Protein AF-F0Z2W5-F1 (afdb_monomer)

Secondary structure (DSSP, 8-state):
-EEEEEEPTT---HHHHHHHHHHHHHHSEEEEEEEEE--HHHHHHHHHHHHTTSGGG--TTTTTHHHHHHHHTT--TT-EEEEEEEE-S-HHHHHHHHHHHHHHTT--GGGEEE-SSHHHHHHHHHHHH-HHHHHHHHH--TTTTHHHHHHHHHHHHHHHHTT--GGGEEEE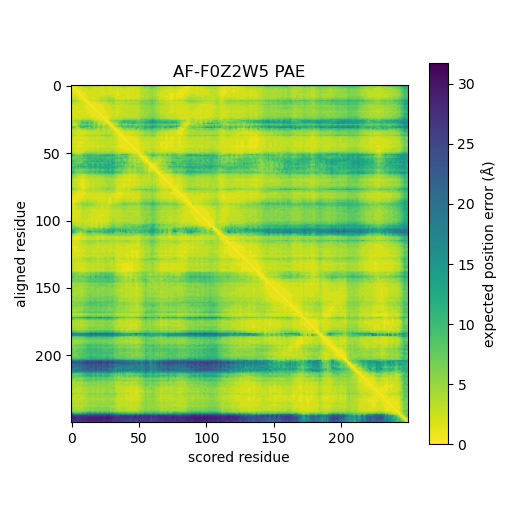THHHHHHTTS-S-PPPEEEE-SS--HHHHTTS-TTHHHHHHHHHHHHTSGGGEEEETTEEEE-HHHHHHHHHTTSS--

Mean predicted aligned error: 5.89 Å

Sequence (250 aa):
MVFAVNIWPVLDSEEKRIQIYHMLVDCGTVSQKVETKMTRLGLRNYLLQIYGEQKWTGNLRNHFKHLDKYVDMRYKEDSSLLTYICECSSREKLLSVMDQIRLSCDLNEEAFYVSDNPQQTDTMLDLLENENNIMLMNYYEPDLYRMFTKNLDKMKKLGEVCGISPRDYLIVSDAVLALFNLEPFARISWIPIGKESERLNRLNRREYEGILAEWQGEINKPENQVSYLGFRFISLDMLRKMNKGKIGHF

Structure (mmCIF, N/CA/C/O backbone):
data_AF-F0Z2W5-F1
#
_entry.id   AF-F0Z2W5-F1
#
loop_
_atom_site.group_PDB
_atom_site.id
_atom_site.type_symbol
_atom_site.label_atom_id
_atom_site.label_alt_id
_atom_site.label_comp_id
_atom_site.label_asym_id
_atom_site.label_entity_id
_atom_site.label_seq_id
_atom_site.pdbx_PDB_ins_code
_atom_site.Cartn_x
_atom_site.Cartn_y
_atom_site.Cartn_z
_atom_site.occupancy
_atom_site.B_iso_or_equiv
_atom_site.auth_seq_id
_atom_site.auth_comp_id
_atom_site.auth_asym_id
_atom_site.auth_atom_id
_atom_site.pdbx_PDB_model_num
ATOM 1 N N . MET A 1 1 ? -0.849 19.305 11.544 1.00 89.25 1 MET A N 1
ATOM 2 C CA . MET A 1 1 ? -0.097 18.160 10.981 1.00 89.25 1 MET A CA 1
ATOM 3 C C . MET A 1 1 ? -1.101 17.135 10.488 1.00 89.25 1 MET A C 1
ATOM 5 O O . MET A 1 1 ? -2.127 16.987 11.143 1.00 89.25 1 MET A O 1
ATOM 9 N N . VAL A 1 2 ? -0.825 16.476 9.360 1.00 92.88 2 VAL A N 1
ATOM 10 C CA . VAL A 1 2 ? -1.740 15.508 8.730 1.00 92.88 2 VAL A CA 1
ATOM 11 C C . VAL A 1 2 ? -1.363 14.085 9.140 1.00 92.88 2 VAL A C 1
ATOM 13 O O . VAL A 1 2 ? -0.192 13.705 9.068 1.00 92.88 2 VAL A O 1
ATOM 16 N N . PHE A 1 3 ? -2.358 13.301 9.539 1.00 94.50 3 PHE A N 1
ATOM 17 C CA . PHE A 1 3 ? -2.218 11.904 9.930 1.00 94.50 3 PHE A CA 1
ATOM 18 C C . PHE A 1 3 ? -3.232 11.036 9.195 1.00 94.50 3 PHE A C 1
ATOM 20 O O . PHE A 1 3 ? -4.364 11.460 8.971 1.00 94.50 3 PHE A O 1
ATOM 27 N N . ALA A 1 4 ? -2.837 9.805 8.883 1.00 94.69 4 ALA A N 1
ATOM 28 C CA . ALA A 1 4 ? -3.751 8.764 8.439 1.00 94.69 4 ALA A CA 1
ATOM 29 C C . ALA A 1 4 ? -4.063 7.847 9.627 1.00 94.69 4 ALA A C 1
ATOM 31 O O . ALA A 1 4 ? -3.150 7.355 10.296 1.00 94.69 4 ALA A O 1
ATOM 32 N N . VAL A 1 5 ? -5.350 7.637 9.896 1.00 94.81 5 VAL A N 1
ATOM 33 C CA . VAL A 1 5 ? -5.856 6.763 10.957 1.00 94.81 5 VAL A CA 1
ATOM 34 C C . VAL A 1 5 ? -6.615 5.611 10.314 1.00 94.81 5 VAL A C 1
ATOM 36 O O . VAL A 1 5 ? -7.715 5.793 9.802 1.00 94.81 5 VAL A O 1
ATOM 39 N N . ASN A 1 6 ? -6.025 4.424 10.348 1.00 94.81 6 ASN A N 1
ATOM 40 C CA . ASN A 1 6 ? -6.606 3.187 9.847 1.00 94.81 6 ASN A CA 1
ATOM 41 C C . ASN A 1 6 ? -7.365 2.467 10.952 1.00 94.81 6 ASN A C 1
ATOM 43 O O . ASN A 1 6 ? -6.788 2.124 11.977 1.00 94.81 6 ASN A O 1
ATOM 47 N N . ILE A 1 7 ? -8.627 2.159 10.712 1.00 94.44 7 ILE A N 1
ATOM 48 C CA . ILE A 1 7 ? -9.461 1.291 11.530 1.00 94.44 7 ILE A CA 1
ATOM 49 C C . ILE A 1 7 ? -9.559 -0.051 10.819 1.00 94.44 7 ILE A C 1
ATOM 51 O O . ILE A 1 7 ? -10.036 -0.134 9.684 1.00 94.44 7 ILE A O 1
ATOM 55 N N . TRP A 1 8 ? -9.077 -1.101 11.479 1.00 94.94 8 TRP A N 1
ATOM 56 C CA . TRP A 1 8 ? -8.937 -2.403 10.841 1.00 94.94 8 TRP A CA 1
ATOM 57 C C . TRP A 1 8 ? -10.286 -3.096 10.608 1.00 94.94 8 TRP A C 1
ATOM 59 O O . TRP A 1 8 ? -11.219 -2.893 11.389 1.00 94.94 8 TRP A O 1
ATOM 69 N N . PRO A 1 9 ? -10.382 -3.972 9.588 1.00 94.44 9 PRO A N 1
ATOM 70 C CA . PRO A 1 9 ? -11.608 -4.708 9.272 1.00 94.44 9 PRO A CA 1
ATOM 71 C C . PRO A 1 9 ? -12.241 -5.466 10.448 1.00 94.44 9 PRO A C 1
ATOM 73 O O . PRO A 1 9 ? -13.466 -5.562 10.511 1.00 94.44 9 PRO A O 1
ATOM 76 N N . VAL A 1 10 ? -11.436 -5.969 11.393 1.00 92.44 10 VAL A N 1
ATOM 77 C CA . VAL A 1 10 ? -11.917 -6.652 12.610 1.00 92.44 10 VAL A CA 1
ATOM 78 C C . VAL A 1 10 ? -12.858 -5.789 13.457 1.00 92.44 10 VAL A C 1
ATOM 80 O O . VAL A 1 10 ? -13.747 -6.323 14.117 1.00 92.44 10 VAL A O 1
ATOM 83 N N . LEU A 1 11 ? -12.707 -4.461 13.414 1.00 91.19 11 LEU A N 1
ATOM 84 C CA . LEU A 1 11 ? -13.639 -3.529 14.033 1.00 91.19 11 LEU A CA 1
ATOM 85 C C . LEU A 1 11 ? -14.730 -3.160 13.027 1.00 91.19 11 LEU A C 1
ATOM 87 O O . LEU A 1 11 ? -14.651 -2.124 12.373 1.00 91.19 11 LEU A O 1
ATOM 91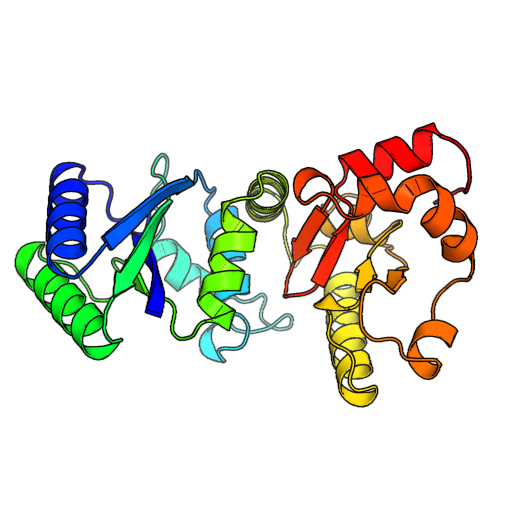 N N . ASP A 1 12 ? -15.744 -4.008 12.877 1.00 86.94 12 ASP A N 1
ATOM 92 C CA . ASP A 1 12 ? -16.837 -3.825 11.910 1.00 86.94 12 ASP A CA 1
ATOM 93 C C . ASP A 1 12 ? -18.119 -3.223 12.502 1.00 86.94 12 ASP A C 1
ATOM 95 O O . ASP A 1 12 ? -19.030 -2.870 11.760 1.00 86.94 12 ASP A O 1
ATOM 99 N N . SER A 1 13 ? -18.184 -3.062 13.826 1.00 90.88 13 SER A N 1
ATOM 100 C CA . SER A 1 13 ? -19.309 -2.402 14.495 1.00 90.88 13 SER A CA 1
ATOM 101 C C . SER A 1 13 ? -19.468 -0.959 14.006 1.00 90.88 13 SER A C 1
ATOM 103 O O . SER A 1 13 ? -18.610 -0.107 14.252 1.00 90.88 13 SER A O 1
ATOM 105 N N . GLU A 1 14 ? -20.588 -0.683 13.338 1.00 90.44 14 GLU A N 1
ATOM 106 C CA . GLU A 1 14 ? -20.926 0.649 12.832 1.00 90.44 14 GLU A CA 1
ATOM 107 C C . GLU A 1 14 ? -21.030 1.678 13.965 1.00 90.44 14 GLU A C 1
ATOM 109 O O . GLU A 1 14 ? -20.459 2.761 13.860 1.00 90.44 14 GLU A O 1
ATOM 114 N N . GLU A 1 15 ? -21.659 1.308 15.083 1.00 92.19 15 GLU A N 1
ATOM 115 C CA . GLU A 1 15 ? -21.768 2.149 16.280 1.00 92.19 15 GLU A CA 1
ATOM 116 C C . GLU A 1 15 ? -20.388 2.586 16.793 1.00 92.19 15 GLU A C 1
ATOM 118 O O . GLU A 1 15 ? -20.135 3.781 16.956 1.00 92.19 15 GLU A O 1
ATOM 123 N N . LYS A 1 16 ? -19.449 1.639 16.946 1.00 91.38 16 LYS A N 1
ATOM 124 C CA . LYS A 1 16 ? -18.076 1.956 17.365 1.00 91.38 16 LYS A CA 1
ATOM 125 C C . LYS A 1 16 ? -17.352 2.823 16.331 1.00 91.38 16 LYS A C 1
ATOM 127 O O . LYS A 1 16 ? -16.641 3.750 16.705 1.00 91.38 16 LYS A O 1
ATOM 132 N N . ARG A 1 17 ? -17.534 2.570 15.028 1.00 91.00 17 ARG A N 1
ATOM 133 C CA . ARG A 1 17 ? -16.933 3.393 13.957 1.00 91.00 17 ARG A CA 1
ATOM 134 C C . ARG A 1 17 ? -17.452 4.836 13.981 1.00 91.00 17 ARG A C 1
ATOM 136 O O . ARG A 1 17 ? -16.660 5.760 13.811 1.00 91.00 17 ARG A O 1
ATOM 143 N N . ILE A 1 18 ? -18.749 5.035 14.225 1.00 91.56 18 ILE A N 1
ATOM 144 C CA . ILE A 1 18 ? -19.366 6.362 14.380 1.00 91.56 18 ILE A CA 1
ATOM 145 C C . ILE A 1 18 ? -18.814 7.064 15.623 1.00 91.56 18 ILE A C 1
ATOM 147 O O . ILE A 1 18 ? -18.411 8.225 15.548 1.00 91.56 18 ILE A O 1
ATOM 151 N N . GLN A 1 19 ? -18.730 6.355 16.750 1.00 92.06 19 GLN A N 1
ATOM 152 C CA . GLN A 1 19 ? -18.150 6.893 17.979 1.00 92.06 19 GLN A CA 1
ATOM 153 C C . GLN A 1 19 ? -16.697 7.344 17.766 1.00 92.06 19 GLN A C 1
ATOM 155 O O . GLN A 1 19 ? -16.341 8.462 18.137 1.00 92.06 19 GLN A O 1
ATOM 160 N N . ILE A 1 20 ? -15.876 6.524 17.100 1.00 92.50 20 ILE A N 1
ATOM 161 C CA . ILE A 1 20 ? -14.489 6.867 16.757 1.00 92.50 20 ILE A CA 1
ATOM 162 C C . ILE A 1 20 ? -14.428 8.127 15.897 1.00 92.50 20 ILE A C 1
ATOM 164 O O . ILE A 1 20 ? -13.626 9.015 16.176 1.00 92.50 20 ILE A O 1
ATOM 168 N N . TYR A 1 21 ? -15.275 8.224 14.872 1.00 92.88 21 TYR A N 1
ATOM 169 C CA . TYR A 1 21 ? -15.329 9.406 14.018 1.00 92.88 21 TYR A CA 1
ATOM 170 C C . TYR A 1 21 ? -15.585 10.683 14.825 1.00 92.88 21 TYR A C 1
ATOM 172 O O . TYR A 1 21 ? -14.847 11.653 14.665 1.00 92.88 21 TYR A O 1
ATOM 180 N N . HIS A 1 22 ? -16.571 10.676 15.726 1.00 92.56 22 HIS A N 1
ATOM 181 C CA . HIS A 1 22 ? -16.861 11.841 16.564 1.00 92.56 22 HIS A CA 1
ATOM 182 C C . HIS A 1 22 ? -15.675 12.225 17.454 1.00 92.56 22 HIS A C 1
ATOM 184 O O . HIS A 1 22 ? -15.292 13.391 17.488 1.00 92.56 22 HIS A O 1
ATOM 190 N N . MET A 1 23 ? -15.016 11.246 18.076 1.00 92.44 23 MET A N 1
ATOM 191 C CA . MET A 1 23 ? -13.828 11.504 18.899 1.00 92.44 23 MET A CA 1
ATOM 192 C C . MET A 1 23 ? -12.658 12.077 18.080 1.00 92.44 23 MET A C 1
ATOM 194 O O . MET A 1 23 ? -11.921 12.937 18.563 1.00 92.44 23 MET A O 1
ATOM 198 N N . LEU A 1 24 ? -12.488 11.639 16.827 1.00 92.50 24 LEU A N 1
ATOM 199 C CA . LEU A 1 24 ? -11.482 12.197 15.918 1.00 92.50 24 LEU A CA 1
ATOM 200 C C . LEU A 1 24 ? -11.811 13.641 15.510 1.00 92.50 24 LEU A C 1
ATOM 202 O O . LEU A 1 24 ? -10.902 14.471 15.460 1.00 92.50 24 LEU A O 1
ATOM 206 N N . VAL A 1 25 ? -13.087 13.954 15.267 1.00 91.88 25 VAL A N 1
ATOM 207 C CA . VAL A 1 25 ? -13.554 15.320 14.969 1.00 91.88 25 VAL A CA 1
ATOM 208 C C . VAL A 1 25 ? -13.331 16.263 16.157 1.00 91.88 25 VAL A C 1
ATOM 210 O O . VAL A 1 25 ? -12.918 17.406 15.972 1.00 91.88 25 VAL A O 1
ATOM 213 N N . ASP A 1 26 ? -13.511 15.790 17.389 1.00 86.50 26 ASP A N 1
ATOM 214 C CA . ASP A 1 26 ? -13.232 16.596 18.585 1.00 86.50 26 ASP A CA 1
ATOM 215 C C . ASP A 1 26 ? -11.726 16.895 18.749 1.00 86.50 26 ASP A C 1
ATOM 217 O O . ASP A 1 26 ? -11.315 17.907 19.333 1.00 86.50 26 ASP A O 1
ATOM 221 N N . CYS A 1 27 ? -10.865 16.031 18.200 1.00 85.00 27 CYS A N 1
ATOM 222 C CA . CYS A 1 27 ? -9.419 16.230 18.199 1.00 85.00 27 CYS A CA 1
ATOM 223 C C . CYS A 1 27 ? -8.968 17.301 17.193 1.00 85.00 27 CYS A C 1
ATOM 225 O O . CYS A 1 27 ? -8.027 18.060 17.476 1.00 85.00 27 CYS A O 1
ATOM 227 N N . GLY A 1 28 ? -9.614 17.368 16.031 1.00 86.62 28 GLY A N 1
ATOM 228 C CA . GLY A 1 28 ? -9.242 18.246 14.929 1.00 86.62 28 GLY A CA 1
ATOM 229 C C . GLY A 1 28 ? -10.097 18.021 13.684 1.00 86.62 28 GLY A C 1
ATOM 230 O O . GLY A 1 28 ? -11.175 17.443 13.737 1.00 86.62 28 GLY A O 1
ATOM 231 N N . THR A 1 29 ? -9.621 18.480 12.532 1.00 89.25 29 THR A N 1
ATOM 232 C CA . THR A 1 29 ? -10.399 18.369 11.294 1.00 89.25 29 THR A CA 1
ATOM 233 C C . THR A 1 29 ? -10.231 16.980 10.693 1.00 89.25 29 THR A C 1
ATOM 235 O O . THR A 1 29 ? -9.109 16.557 10.425 1.00 89.25 29 THR A O 1
ATOM 238 N N . VAL A 1 30 ? -11.335 16.288 10.419 1.00 89.31 30 VAL A N 1
ATOM 239 C CA . VAL A 1 30 ? -11.332 15.074 9.592 1.00 89.31 30 VAL A CA 1
ATOM 240 C C . VAL A 1 30 ? -11.679 15.484 8.163 1.00 89.31 30 VAL A C 1
ATOM 242 O O . VAL A 1 30 ? -12.812 15.878 7.897 1.00 89.31 30 VAL A O 1
ATOM 245 N N . SER A 1 31 ? -10.703 15.442 7.256 1.00 83.62 31 SER A N 1
ATOM 246 C CA . SER A 1 31 ? -10.859 15.940 5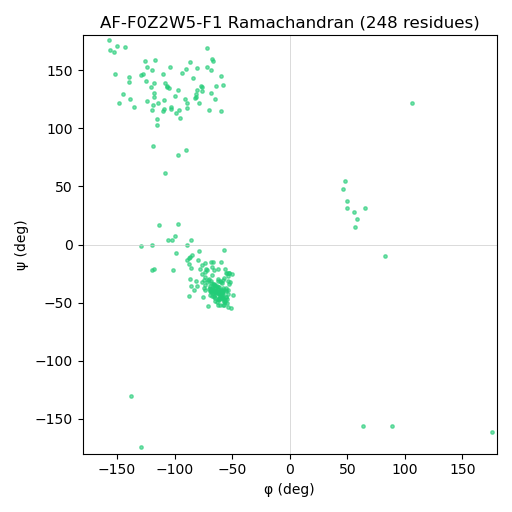.881 1.00 83.62 31 SER A CA 1
ATOM 247 C C . SER A 1 31 ? -11.440 14.900 4.926 1.00 83.62 31 SER A C 1
ATOM 249 O O . SER A 1 31 ? -12.129 15.260 3.974 1.00 83.62 31 SER A O 1
ATOM 251 N N . GLN A 1 32 ? -11.191 13.613 5.179 1.00 83.19 32 GLN A N 1
ATOM 252 C CA . GLN A 1 32 ? -11.591 12.536 4.277 1.00 83.19 32 GLN A CA 1
ATOM 253 C C . GLN A 1 32 ? -11.827 11.225 5.026 1.00 83.19 32 GLN A C 1
ATOM 255 O O . GLN A 1 32 ? -11.152 10.916 6.012 1.00 83.19 32 GLN A O 1
ATOM 260 N N . LYS A 1 33 ? -12.783 10.449 4.509 1.00 87.38 33 LYS A N 1
ATOM 261 C CA . LYS A 1 33 ? -13.070 9.065 4.888 1.00 87.38 33 LYS A CA 1
ATOM 262 C C . LYS A 1 33 ? -12.887 8.193 3.646 1.00 87.38 33 LYS A C 1
ATOM 264 O O . LYS A 1 33 ? -13.634 8.355 2.686 1.00 87.38 33 LYS A O 1
ATOM 269 N N . VAL A 1 34 ? -11.923 7.278 3.672 1.00 90.38 34 VAL A N 1
ATOM 270 C CA . VAL A 1 34 ? -11.696 6.291 2.607 1.00 90.38 34 VAL A CA 1
ATOM 271 C C . VAL A 1 34 ? -12.095 4.921 3.127 1.00 90.38 34 VAL A C 1
ATOM 273 O O . VAL A 1 34 ? -11.598 4.471 4.156 1.00 90.38 34 VAL A O 1
ATOM 276 N N . GLU A 1 35 ? -12.999 4.254 2.421 1.00 93.06 35 GLU A N 1
ATOM 277 C CA . GLU A 1 35 ? -13.395 2.887 2.731 1.00 93.06 35 GLU A CA 1
ATOM 278 C C . GLU A 1 35 ? -12.855 1.950 1.652 1.00 93.06 35 GLU A C 1
ATOM 280 O O . GLU A 1 35 ? -13.204 2.070 0.480 1.00 93.06 35 GLU A O 1
ATOM 285 N N . THR A 1 36 ? -11.975 1.032 2.047 1.00 94.38 36 THR A N 1
ATOM 286 C CA . THR A 1 36 ? -11.251 0.159 1.120 1.00 94.38 36 THR A CA 1
ATOM 287 C C . THR A 1 36 ? -11.586 -1.299 1.381 1.00 94.38 36 THR A C 1
ATOM 289 O O . THR A 1 36 ? -11.303 -1.838 2.455 1.00 94.38 36 THR A O 1
ATOM 292 N N . LYS A 1 37 ? -12.140 -1.971 0.370 1.00 93.94 37 LYS A N 1
ATOM 293 C CA . LYS A 1 37 ? -12.325 -3.424 0.400 1.00 93.94 37 LYS A CA 1
ATOM 294 C C . LYS A 1 37 ? -11.007 -4.122 0.092 1.00 93.94 37 LYS A C 1
ATOM 296 O O . LYS A 1 37 ? -10.424 -3.932 -0.977 1.00 93.94 37 LYS A O 1
ATOM 301 N N . MET A 1 38 ? -10.557 -4.952 1.025 1.00 93.19 38 MET A N 1
ATOM 302 C CA . MET A 1 38 ? -9.337 -5.738 0.881 1.00 93.19 38 MET A CA 1
ATOM 303 C C . MET A 1 38 ? -9.631 -7.216 1.085 1.00 93.19 38 MET A C 1
ATOM 305 O O . MET A 1 38 ? -10.376 -7.591 1.986 1.00 93.19 38 MET A O 1
ATOM 309 N N . THR A 1 39 ? -8.994 -8.064 0.285 1.00 96.00 39 THR A N 1
ATOM 310 C CA . THR A 1 39 ? -8.898 -9.492 0.594 1.00 96.00 39 THR A CA 1
ATOM 311 C C . THR A 1 39 ? -7.930 -9.691 1.765 1.00 96.00 39 THR A C 1
ATOM 313 O O . THR A 1 39 ? -7.170 -8.786 2.128 1.00 96.00 39 THR A O 1
ATOM 316 N N . ARG A 1 40 ? -7.881 -10.898 2.343 1.00 95.25 40 ARG A N 1
ATOM 317 C CA . ARG A 1 40 ? -6.845 -11.233 3.339 1.00 95.25 40 ARG A CA 1
ATOM 318 C C . ARG A 1 40 ? -5.431 -11.004 2.781 1.00 95.25 40 ARG A C 1
ATOM 320 O O . ARG A 1 40 ? -4.554 -10.523 3.498 1.00 95.25 40 ARG A O 1
ATOM 327 N N . LEU A 1 41 ? -5.224 -11.305 1.495 1.00 94.06 41 LEU A N 1
ATOM 328 C CA . LEU A 1 41 ? -3.975 -11.032 0.778 1.00 94.06 41 LEU A CA 1
ATOM 329 C C . LEU A 1 41 ? -3.736 -9.522 0.612 1.00 94.06 41 LEU A C 1
ATOM 331 O O . LEU A 1 41 ? -2.629 -9.056 0.871 1.00 94.06 41 LEU A O 1
ATOM 335 N N . GLY A 1 42 ? -4.788 -8.765 0.292 1.00 95.25 42 GLY A N 1
ATOM 336 C CA . GLY A 1 42 ? -4.801 -7.302 0.277 1.00 95.25 42 GLY A CA 1
ATOM 337 C C . GLY A 1 42 ? -4.272 -6.692 1.560 1.00 95.25 42 GLY A C 1
ATOM 338 O O . GLY A 1 42 ? -3.300 -5.937 1.533 1.00 95.25 42 GLY A O 1
ATOM 339 N N . LEU A 1 43 ? -4.849 -7.086 2.697 1.00 95.19 43 LEU A N 1
ATOM 340 C CA . LEU A 1 43 ? -4.412 -6.593 3.998 1.00 95.19 43 LEU A CA 1
ATOM 341 C C . LEU A 1 43 ? -2.968 -7.013 4.302 1.00 95.19 43 LEU A C 1
ATOM 343 O O . LEU A 1 43 ? -2.183 -6.194 4.774 1.00 95.19 43 LEU A O 1
ATOM 347 N N . ARG A 1 44 ? -2.576 -8.254 3.981 1.00 93.56 44 ARG A N 1
ATOM 348 C CA . ARG A 1 44 ? -1.182 -8.710 4.119 1.00 93.56 44 ARG A CA 1
ATOM 349 C C . ARG A 1 44 ? -0.220 -7.824 3.329 1.00 93.56 44 ARG A C 1
ATOM 351 O O . ARG A 1 44 ? 0.783 -7.373 3.876 1.00 93.56 44 ARG A O 1
ATOM 358 N N . ASN A 1 45 ? -0.526 -7.543 2.069 1.00 93.19 45 ASN A N 1
ATOM 359 C CA . ASN A 1 45 ? 0.315 -6.710 1.215 1.00 93.19 45 ASN A CA 1
ATOM 360 C C . ASN A 1 45 ? 0.312 -5.244 1.650 1.00 93.19 45 ASN A C 1
ATOM 362 O O . ASN A 1 45 ? 1.356 -4.599 1.602 1.00 93.19 45 ASN A O 1
ATOM 366 N N . TYR A 1 46 ? -0.813 -4.725 2.134 1.00 94.94 46 TYR A N 1
ATOM 367 C CA . TYR A 1 46 ? -0.878 -3.388 2.709 1.00 94.94 46 TYR A CA 1
ATOM 368 C C . TYR A 1 46 ? 0.049 -3.264 3.924 1.00 94.94 46 TYR A C 1
ATOM 370 O O . TYR A 1 46 ? 0.926 -2.400 3.942 1.00 94.94 46 TYR A O 1
ATOM 378 N N . LEU A 1 47 ? -0.063 -4.187 4.889 1.00 92.88 47 LEU A N 1
ATOM 379 C CA . LEU A 1 47 ? 0.801 -4.226 6.072 1.00 92.88 47 LEU A CA 1
ATOM 380 C C . LEU A 1 47 ? 2.280 -4.366 5.690 1.00 92.88 47 LEU A C 1
ATOM 382 O O . LEU A 1 47 ? 3.123 -3.685 6.269 1.00 92.88 47 LEU A O 1
ATOM 386 N N . LEU A 1 48 ? 2.604 -5.191 4.690 1.00 90.38 48 LEU A N 1
ATOM 387 C CA . LEU A 1 48 ? 3.968 -5.314 4.173 1.00 90.38 48 LEU A CA 1
ATOM 388 C C . LEU A 1 48 ? 4.514 -3.969 3.672 1.00 90.38 48 LEU A C 1
ATOM 390 O O . LEU A 1 48 ? 5.690 -3.683 3.863 1.00 90.38 48 LEU A O 1
ATOM 394 N N . GLN A 1 49 ? 3.688 -3.137 3.045 1.00 90.50 49 GLN A N 1
ATOM 395 C CA . GLN A 1 49 ? 4.139 -1.860 2.495 1.00 90.50 49 GLN A CA 1
ATOM 396 C C . GLN A 1 49 ? 4.255 -0.758 3.550 1.00 90.50 49 GLN A C 1
ATOM 398 O O . GLN A 1 49 ? 5.194 0.033 3.485 1.00 90.50 49 GLN A O 1
ATOM 403 N N . ILE A 1 50 ? 3.370 -0.727 4.552 1.00 91.25 50 ILE A N 1
ATOM 404 C CA . ILE A 1 50 ? 3.418 0.295 5.613 1.00 91.25 50 ILE A CA 1
ATOM 405 C C . ILE A 1 50 ? 4.351 -0.072 6.779 1.00 91.25 50 ILE A C 1
ATOM 407 O O . ILE A 1 50 ? 4.792 0.823 7.501 1.00 91.25 50 ILE A O 1
ATOM 411 N N . TYR A 1 51 ? 4.678 -1.362 6.951 1.00 85.38 51 TYR A N 1
ATOM 412 C CA . TYR A 1 51 ? 5.556 -1.877 8.012 1.00 85.38 51 TYR A CA 1
ATOM 413 C C . TYR A 1 51 ? 6.818 -2.589 7.510 1.00 85.38 51 TYR A C 1
ATOM 415 O O . TYR A 1 51 ? 7.596 -3.052 8.338 1.00 85.38 51 TYR A O 1
ATOM 423 N N . GLY A 1 52 ? 7.054 -2.709 6.200 1.00 72.69 52 GLY A N 1
ATOM 424 C CA . GLY A 1 52 ? 8.077 -3.605 5.628 1.00 72.69 52 GLY A CA 1
ATOM 425 C C . GLY A 1 52 ? 9.524 -3.362 6.066 1.00 72.69 52 GLY A C 1
ATOM 426 O O . GLY A 1 52 ? 10.374 -4.232 5.892 1.00 72.69 52 GLY A O 1
ATOM 427 N N . GLU A 1 53 ? 9.817 -2.209 6.665 1.00 70.44 53 GLU A N 1
ATOM 428 C CA . GLU A 1 53 ? 11.131 -1.903 7.243 1.00 70.44 53 GLU A CA 1
ATOM 429 C C . GLU A 1 53 ? 11.273 -2.382 8.703 1.00 70.44 53 GLU A C 1
ATOM 431 O O . GLU A 1 53 ? 12.375 -2.424 9.256 1.00 70.44 53 GLU A O 1
ATOM 436 N N . GLN A 1 54 ? 10.176 -2.797 9.343 1.00 76.62 54 GLN A N 1
ATOM 437 C CA . GLN A 1 54 ? 10.178 -3.299 10.712 1.00 76.62 54 GLN A CA 1
ATOM 438 C C . GLN A 1 54 ? 10.604 -4.767 10.757 1.00 76.62 54 GLN A C 1
ATOM 440 O O . GLN A 1 54 ? 10.038 -5.627 10.082 1.00 76.62 54 GLN A O 1
ATOM 445 N N . LYS A 1 55 ? 11.570 -5.078 11.633 1.00 74.12 55 LYS A N 1
ATOM 446 C CA . LYS A 1 55 ? 12.177 -6.419 11.760 1.00 74.12 55 LYS A CA 1
ATOM 447 C C . LYS A 1 55 ? 11.158 -7.544 11.969 1.00 74.12 55 LYS A C 1
ATOM 449 O O . LYS A 1 55 ? 11.411 -8.672 11.549 1.00 74.12 55 LYS A O 1
ATOM 454 N N . TRP A 1 56 ? 10.034 -7.257 12.630 1.00 77.94 56 TRP A N 1
ATOM 455 C CA . TRP A 1 56 ? 9.015 -8.259 12.942 1.00 77.94 56 TRP A CA 1
ATOM 456 C C . TRP A 1 56 ? 8.206 -8.705 11.722 1.00 77.94 56 TRP A C 1
ATOM 458 O O . TRP A 1 56 ? 7.656 -9.799 11.762 1.00 77.94 56 TRP A O 1
ATOM 468 N N . THR A 1 57 ? 8.158 -7.925 10.635 1.00 74.62 57 THR A N 1
ATOM 469 C CA . THR A 1 57 ? 7.433 -8.315 9.409 1.00 74.62 57 THR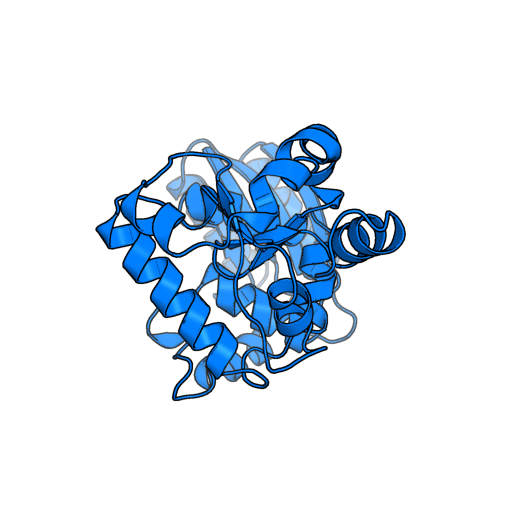 A CA 1
ATOM 470 C C . THR A 1 57 ? 8.085 -9.502 8.699 1.00 74.62 57 THR A C 1
ATOM 472 O O . THR A 1 57 ? 7.433 -10.220 7.945 1.00 74.62 57 THR A O 1
ATOM 475 N N . GLY A 1 58 ? 9.361 -9.774 8.989 1.00 73.50 58 GLY A N 1
ATOM 476 C CA . GLY A 1 58 ? 10.144 -10.808 8.329 1.00 73.50 58 GLY A CA 1
ATOM 477 C C . GLY A 1 58 ? 10.853 -10.286 7.081 1.00 73.50 58 GLY A C 1
ATOM 478 O O . GLY A 1 58 ? 11.208 -9.118 6.987 1.00 73.50 58 GLY A O 1
ATOM 479 N N . ASN A 1 59 ? 11.167 -11.183 6.152 1.00 75.00 59 ASN A N 1
ATOM 480 C CA . ASN A 1 59 ? 11.836 -10.864 4.896 1.00 75.00 59 ASN A CA 1
ATOM 481 C C . ASN A 1 59 ? 11.543 -11.943 3.843 1.00 75.00 59 ASN A C 1
ATOM 483 O O . ASN A 1 59 ? 10.979 -12.996 4.138 1.00 75.00 59 ASN A O 1
ATOM 487 N N . LEU A 1 60 ? 12.025 -11.726 2.618 1.00 72.31 60 LEU A N 1
ATOM 488 C CA . LEU A 1 60 ? 11.877 -12.674 1.508 1.00 72.31 60 LEU A CA 1
ATOM 489 C C . LEU A 1 60 ? 12.358 -14.104 1.816 1.00 72.31 60 LEU A C 1
ATOM 491 O O . LEU A 1 60 ? 11.872 -15.051 1.206 1.00 72.31 60 LEU A O 1
ATOM 495 N N . ARG A 1 61 ? 13.316 -14.296 2.738 1.00 72.44 61 ARG A N 1
ATOM 496 C CA . ARG A 1 61 ? 13.814 -15.639 3.089 1.00 72.44 61 ARG A CA 1
ATOM 497 C C . ARG A 1 61 ? 12.845 -16.412 3.976 1.00 72.44 61 ARG A C 1
ATOM 499 O O . ARG A 1 61 ? 12.917 -17.634 3.994 1.00 72.44 61 ARG A O 1
ATOM 506 N N . ASN A 1 62 ? 11.996 -15.724 4.738 1.00 75.31 62 ASN A N 1
ATOM 507 C CA . ASN A 1 62 ? 11.026 -16.353 5.631 1.00 75.31 62 ASN A CA 1
ATOM 508 C C . ASN A 1 62 ? 9.571 -16.118 5.202 1.00 75.31 62 ASN A C 1
ATOM 510 O O . ASN A 1 62 ? 8.684 -16.313 6.028 1.00 75.31 62 ASN A O 1
ATOM 514 N N . HIS A 1 63 ? 9.335 -15.704 3.952 1.00 75.44 63 HIS A N 1
ATOM 515 C CA . HIS A 1 63 ? 7.999 -15.471 3.381 1.00 75.44 63 HIS A CA 1
ATOM 516 C C . HIS A 1 63 ? 7.147 -14.493 4.178 1.00 75.44 63 HIS A C 1
ATOM 518 O O . HIS A 1 63 ? 5.926 -14.619 4.226 1.00 75.44 63 HIS A O 1
ATOM 524 N N . PHE A 1 64 ? 7.799 -13.560 4.880 1.00 80.06 64 PHE A N 1
ATOM 525 C CA . PHE A 1 64 ? 7.122 -12.643 5.793 1.00 80.06 64 PHE A CA 1
ATOM 526 C C . PHE A 1 64 ? 6.177 -13.380 6.762 1.00 80.06 64 PHE A C 1
ATOM 528 O O . PHE A 1 64 ? 5.156 -12.839 7.165 1.00 80.06 64 PHE A O 1
ATOM 535 N N . LYS A 1 65 ? 6.502 -14.629 7.145 1.00 76.00 65 LYS A N 1
ATOM 536 C CA . LYS A 1 65 ? 5.603 -15.547 7.880 1.00 76.00 65 LYS A CA 1
ATOM 537 C C . LYS A 1 65 ? 5.031 -14.976 9.176 1.00 76.00 65 LYS A C 1
ATOM 539 O O . LYS A 1 65 ? 4.019 -15.434 9.684 1.00 76.00 65 LYS A O 1
ATOM 544 N N . HIS A 1 66 ? 5.729 -14.010 9.764 1.00 80.88 66 HIS A N 1
ATOM 545 C CA . HIS A 1 66 ? 5.300 -13.368 10.997 1.00 80.88 66 HIS A CA 1
ATOM 546 C C . HIS A 1 66 ? 4.125 -12.418 10.765 1.00 80.88 66 HIS A C 1
ATOM 548 O O . HIS A 1 66 ? 3.359 -12.195 11.694 1.00 80.88 66 HIS A O 1
ATOM 554 N N . LEU A 1 67 ? 3.964 -11.914 9.540 1.00 87.31 67 LEU A N 1
ATOM 555 C CA . LEU A 1 67 ? 2.903 -11.001 9.141 1.00 87.31 67 LEU A CA 1
ATOM 556 C C . LEU A 1 67 ? 1.525 -11.662 9.184 1.00 87.31 67 LEU A C 1
ATOM 558 O O . LEU A 1 67 ? 0.567 -10.999 9.562 1.00 87.31 67 LEU A O 1
ATOM 562 N N . ASP A 1 68 ? 1.429 -12.961 8.883 1.00 88.38 68 ASP A N 1
ATOM 563 C CA . ASP A 1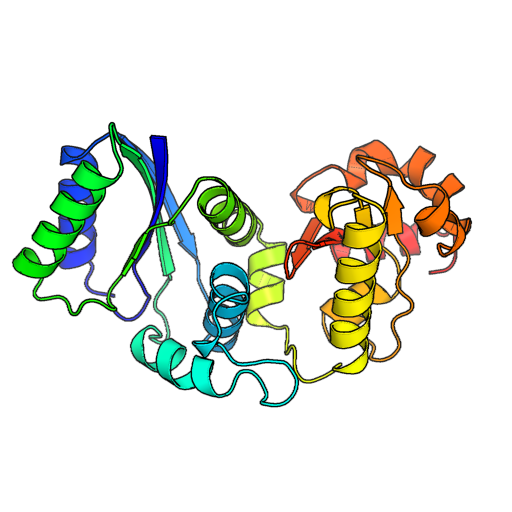 68 ? 0.146 -13.675 8.830 1.00 88.38 68 ASP A CA 1
ATOM 564 C C . ASP A 1 68 ? -0.603 -13.612 10.166 1.00 88.38 68 ASP A C 1
ATOM 566 O O . ASP A 1 68 ? -1.793 -13.314 10.183 1.00 88.38 68 ASP A O 1
ATOM 570 N N . LYS A 1 69 ? 0.109 -13.749 11.294 1.00 89.00 69 LYS A N 1
ATOM 571 C CA . LYS A 1 69 ? -0.484 -13.576 12.629 1.00 89.00 69 LYS A CA 1
ATOM 572 C C . LYS A 1 69 ? -1.101 -12.180 12.792 1.00 89.00 69 LYS A C 1
ATOM 574 O O . LYS A 1 69 ? -2.187 -12.050 13.342 1.00 89.00 69 LYS A O 1
ATOM 579 N N . TYR A 1 70 ? -0.417 -11.133 12.329 1.00 89.38 70 TYR A N 1
ATOM 580 C CA . TYR A 1 70 ? -0.909 -9.754 12.439 1.00 89.38 70 TYR A CA 1
ATOM 581 C C . TYR A 1 70 ? -2.072 -9.468 11.494 1.00 89.38 70 TYR A C 1
ATOM 583 O O . TYR A 1 70 ? -2.955 -8.687 11.852 1.00 89.38 70 TYR A O 1
ATOM 591 N N . VAL A 1 71 ? -2.088 -10.111 10.326 1.00 92.75 71 VAL A N 1
ATOM 592 C CA . VAL A 1 71 ? -3.224 -10.083 9.402 1.00 92.75 71 VAL A CA 1
ATOM 593 C C . VAL A 1 71 ? -4.439 -10.721 10.063 1.00 92.75 71 VAL A C 1
ATOM 595 O O . VAL A 1 71 ? -5.487 -10.089 10.102 1.00 92.75 71 VAL A O 1
ATOM 598 N N . ASP A 1 72 ? -4.298 -11.911 10.646 1.00 91.75 72 ASP A N 1
ATOM 599 C CA . ASP A 1 72 ? -5.415 -12.639 11.266 1.00 91.75 72 ASP A CA 1
ATOM 600 C C . ASP A 1 72 ? -6.038 -11.877 12.442 1.00 91.75 72 ASP A C 1
ATOM 602 O O . ASP A 1 72 ? -7.244 -11.941 12.649 1.00 91.75 72 ASP A O 1
ATOM 606 N N . MET A 1 73 ? -5.243 -11.093 13.175 1.00 91.31 73 MET A N 1
ATOM 607 C CA . MET A 1 73 ? -5.737 -10.243 14.267 1.00 91.31 73 MET A CA 1
ATOM 608 C C . MET A 1 73 ? -6.505 -8.998 13.781 1.00 91.31 73 MET A C 1
ATOM 610 O O . MET A 1 73 ? -7.189 -8.359 14.575 1.00 91.31 73 MET A O 1
ATOM 614 N N . ARG A 1 74 ? -6.385 -8.627 12.499 1.00 93.38 74 ARG A N 1
ATOM 615 C CA . ARG A 1 74 ? -6.930 -7.379 11.921 1.00 93.38 74 ARG A CA 1
ATOM 616 C C . ARG A 1 74 ? -7.964 -7.620 10.827 1.00 93.38 74 ARG A C 1
ATOM 618 O O . ARG A 1 74 ? -8.737 -6.717 10.512 1.00 93.38 74 ARG A O 1
ATOM 625 N N . TYR A 1 75 ? -7.959 -8.803 10.227 1.00 94.56 75 TYR A N 1
ATOM 626 C CA . TYR A 1 75 ? -8.811 -9.160 9.106 1.00 94.56 75 TYR A CA 1
ATOM 627 C C . TYR A 1 75 ? -10.194 -9.616 9.572 1.00 94.56 75 TYR A C 1
ATOM 629 O O . TYR A 1 75 ? -10.335 -10.321 10.569 1.00 94.56 75 TYR A O 1
ATOM 637 N N . LYS A 1 76 ? -11.210 -9.254 8.793 1.00 93.44 76 LYS A N 1
ATOM 638 C CA . LYS A 1 76 ? -12.555 -9.811 8.868 1.00 93.44 76 LYS A CA 1
ATOM 639 C C . LYS A 1 76 ? -13.108 -9.875 7.454 1.00 93.44 76 LYS A C 1
ATOM 641 O O . LYS A 1 76 ? -13.025 -8.892 6.721 1.00 93.44 76 LYS A O 1
ATOM 646 N N . GLU A 1 77 ? -13.619 -11.041 7.079 1.00 93.56 77 GLU A N 1
ATOM 647 C CA . GLU A 1 77 ? -14.270 -11.239 5.786 1.00 93.56 77 GLU A CA 1
ATOM 648 C C . GLU A 1 77 ? -15.475 -10.298 5.642 1.00 93.56 77 GLU A C 1
ATOM 650 O O . GLU A 1 77 ? -16.125 -9.964 6.633 1.00 93.56 77 GLU A O 1
ATOM 655 N N . ASP A 1 78 ? -15.709 -9.816 4.420 1.00 89.81 78 ASP A N 1
ATOM 656 C CA . ASP A 1 78 ? -16.765 -8.854 4.067 1.00 89.81 78 ASP A CA 1
ATOM 657 C C . ASP A 1 78 ? -16.754 -7.515 4.829 1.00 89.81 78 ASP A C 1
ATOM 659 O O . ASP A 1 78 ? -17.708 -6.740 4.751 1.00 89.81 78 ASP A O 1
ATOM 663 N N . SER A 1 79 ? -15.651 -7.188 5.506 1.00 93.25 79 SER A N 1
ATOM 664 C CA . SER A 1 79 ? -15.443 -5.899 6.167 1.00 93.25 79 SER A CA 1
ATOM 665 C C . SER A 1 79 ? -14.380 -5.068 5.448 1.00 93.25 79 SER A C 1
ATOM 667 O O . SER A 1 79 ? -13.402 -5.584 4.903 1.00 93.25 79 SER A O 1
ATOM 669 N N . SER A 1 80 ? -14.562 -3.751 5.459 1.00 94.44 80 SER A N 1
ATOM 670 C CA . SER A 1 80 ? -13.636 -2.801 4.842 1.00 94.44 80 SER A CA 1
ATOM 671 C C . SER A 1 80 ? -12.606 -2.279 5.844 1.00 94.44 80 SER A C 1
ATOM 673 O O . SER A 1 80 ? -12.923 -2.056 7.019 1.00 94.44 80 SER A O 1
ATOM 675 N N . LEU A 1 81 ? -11.399 -1.996 5.347 1.00 95.81 81 LEU A N 1
ATOM 676 C CA . LEU A 1 81 ? -10.463 -1.080 5.994 1.00 95.81 81 LEU A CA 1
ATOM 677 C C . LEU A 1 81 ? -11.048 0.329 5.904 1.00 95.81 81 LEU A C 1
ATOM 679 O O . LEU A 1 81 ? -11.441 0.773 4.824 1.00 95.81 81 LEU A O 1
ATOM 683 N N . LEU A 1 82 ? -11.084 1.030 7.028 1.00 95.06 82 LEU A N 1
ATOM 684 C CA . LEU A 1 82 ? -11.586 2.392 7.094 1.00 95.06 82 LEU A CA 1
ATOM 685 C C . LEU A 1 82 ? -10.445 3.339 7.451 1.00 95.06 82 LEU A C 1
ATOM 687 O O . LEU A 1 82 ? -9.830 3.187 8.499 1.00 95.06 82 LEU A O 1
ATOM 691 N N . THR A 1 83 ? -10.179 4.326 6.605 1.00 95.56 83 THR A N 1
ATOM 692 C CA . THR A 1 83 ? -9.094 5.287 6.803 1.00 95.56 83 THR A CA 1
ATOM 693 C C . THR A 1 83 ? -9.647 6.696 6.929 1.00 95.56 83 THR A C 1
ATOM 695 O O . THR A 1 83 ? -10.380 7.168 6.059 1.00 95.56 83 THR A O 1
ATOM 698 N N . TYR A 1 84 ? -9.273 7.378 8.008 1.00 95.12 84 TYR A N 1
ATOM 699 C CA . TYR A 1 84 ? -9.541 8.795 8.219 1.00 95.12 84 TYR A CA 1
ATOM 700 C C . TYR A 1 84 ? -8.274 9.615 8.008 1.00 95.12 84 TYR A C 1
ATOM 702 O O . TYR A 1 84 ? -7.212 9.264 8.526 1.00 95.12 84 TYR A O 1
ATOM 710 N N . ILE A 1 85 ? -8.398 10.722 7.279 1.00 94.31 85 ILE A N 1
ATOM 711 C CA . ILE A 1 85 ? -7.346 11.736 7.189 1.00 94.31 85 ILE A CA 1
ATOM 712 C C . ILE A 1 85 ? -7.666 12.827 8.201 1.00 94.31 85 ILE A C 1
ATOM 714 O O . ILE A 1 85 ? -8.695 13.497 8.100 1.00 94.31 85 ILE A O 1
ATOM 718 N N . CYS A 1 86 ? -6.790 12.978 9.189 1.00 93.19 86 CYS A N 1
ATOM 719 C CA . CYS A 1 86 ? -6.995 13.871 10.318 1.00 93.19 86 CYS A CA 1
ATOM 720 C C . CYS A 1 86 ? -5.919 14.956 10.350 1.00 93.19 86 CYS A C 1
ATOM 722 O O . CYS A 1 86 ? -4.720 14.671 10.340 1.00 93.19 86 CYS A O 1
ATOM 724 N N . GLU A 1 87 ? -6.345 16.206 10.478 1.00 93.38 87 GLU A N 1
ATOM 725 C CA . GLU A 1 87 ? -5.481 17.338 10.771 1.00 93.38 87 GLU A CA 1
ATOM 726 C C . GLU A 1 87 ? -5.545 17.666 12.258 1.00 93.38 87 GLU A C 1
ATOM 728 O O . GLU A 1 87 ? -6.569 18.093 12.789 1.00 93.38 87 GLU A O 1
ATOM 733 N N . CYS A 1 88 ? -4.427 17.464 12.949 1.00 90.56 88 CYS A N 1
ATOM 734 C CA . CYS A 1 88 ? -4.308 17.708 14.384 1.00 90.56 88 CYS A CA 1
ATOM 735 C C . CYS A 1 88 ? -3.171 18.688 14.683 1.00 90.56 88 CYS A C 1
ATOM 737 O O . CYS A 1 88 ? -2.190 18.788 13.936 1.00 90.56 88 CYS A O 1
ATOM 739 N N . SER A 1 89 ? -3.287 19.410 15.800 1.00 90.12 89 SER A N 1
ATOM 740 C CA . SER A 1 89 ? -2.285 20.391 16.235 1.00 90.12 89 SER A CA 1
ATOM 741 C C . SER A 1 89 ? -0.949 19.745 16.605 1.00 90.12 89 SER A C 1
ATOM 743 O O . SER A 1 89 ? 0.099 20.330 16.353 1.00 90.12 89 SER A O 1
ATOM 745 N N . SER A 1 90 ? -0.978 18.537 17.174 1.00 90.69 90 SER A N 1
ATOM 746 C CA . SER A 1 90 ? 0.215 17.758 17.507 1.00 90.69 90 SER A CA 1
ATOM 747 C C . SER A 1 90 ? -0.074 16.254 17.490 1.00 90.69 90 SER A C 1
ATOM 749 O O . SER A 1 90 ? -1.234 15.830 17.477 1.00 90.69 90 SER A O 1
ATOM 751 N N . ARG A 1 91 ? 0.990 15.443 17.485 1.00 90.12 91 ARG A N 1
ATOM 752 C CA . ARG A 1 91 ? 0.897 13.978 17.540 1.00 90.12 91 ARG A CA 1
ATOM 753 C C . ARG A 1 91 ? 0.408 13.504 18.904 1.00 90.12 91 ARG A C 1
ATOM 755 O O . ARG A 1 91 ? -0.408 12.597 18.977 1.00 90.12 91 ARG A O 1
ATOM 762 N N . GLU A 1 92 ? 0.872 14.139 19.972 1.00 91.38 92 GLU A N 1
ATOM 763 C CA . GLU A 1 92 ? 0.524 13.815 21.358 1.00 91.38 92 GLU A CA 1
ATOM 764 C C . GLU A 1 92 ? -0.978 13.980 21.590 1.00 91.38 92 GLU A C 1
ATOM 766 O O . GLU A 1 92 ? -1.595 13.134 22.232 1.00 91.38 92 GLU A O 1
ATOM 771 N N . LYS A 1 93 ? -1.585 15.024 21.007 1.00 91.12 93 LYS A N 1
ATOM 772 C CA . LYS A 1 93 ? -3.036 15.224 21.065 1.00 91.12 93 LYS A CA 1
ATOM 773 C C . LYS A 1 93 ? -3.785 14.075 20.387 1.00 91.12 93 LYS A C 1
ATOM 775 O O . LYS A 1 93 ? -4.711 13.530 20.978 1.00 91.12 93 LYS A O 1
ATOM 780 N N . LEU A 1 94 ? -3.356 13.680 19.185 1.00 91.50 94 LEU A N 1
ATOM 781 C CA . LEU A 1 94 ? -3.967 12.561 18.469 1.00 91.50 94 LEU A CA 1
ATOM 782 C C . LEU A 1 94 ? -3.824 11.254 19.258 1.00 91.50 94 LEU A C 1
ATOM 784 O O . LEU A 1 94 ? -4.809 10.550 19.434 1.00 91.50 94 LEU A O 1
ATOM 788 N N . LEU A 1 95 ? -2.636 10.958 19.794 1.00 90.88 95 LEU A N 1
ATOM 789 C CA . LEU A 1 95 ? -2.408 9.764 20.615 1.00 90.88 95 LEU A CA 1
ATOM 790 C C . LEU A 1 95 ? -3.280 9.755 21.878 1.00 90.88 95 LEU A C 1
ATOM 792 O O . LEU A 1 95 ? -3.868 8.727 22.191 1.00 90.88 95 LEU A O 1
ATOM 796 N N . SER A 1 96 ? -3.442 10.904 22.540 1.00 91.62 96 SER A N 1
ATOM 797 C CA . SER A 1 96 ? -4.346 11.046 23.686 1.00 91.62 96 SER A CA 1
ATOM 798 C C . SER A 1 96 ? -5.799 10.710 23.323 1.00 91.62 96 SER A C 1
ATOM 800 O O . SER A 1 96 ? -6.469 9.997 24.068 1.00 91.62 96 SER A O 1
ATOM 802 N N . VAL A 1 97 ? -6.279 11.156 22.158 1.00 91.88 97 VAL A N 1
ATOM 803 C CA . VAL A 1 97 ? -7.613 10.790 21.652 1.00 91.88 97 VAL A CA 1
ATOM 804 C C . VAL A 1 97 ? -7.697 9.308 21.291 1.00 91.88 97 VAL A C 1
ATOM 806 O O . VAL A 1 97 ? -8.697 8.665 21.602 1.00 91.88 97 VAL A O 1
ATOM 809 N N . MET A 1 98 ? -6.645 8.728 20.710 1.00 90.44 98 MET A N 1
ATOM 810 C CA . MET A 1 98 ? -6.606 7.289 20.443 1.00 90.44 98 MET A CA 1
ATOM 811 C C . MET A 1 98 ? -6.681 6.456 21.732 1.00 90.44 98 MET A C 1
ATOM 813 O O . MET A 1 98 ? -7.356 5.428 21.756 1.00 90.44 98 MET A O 1
ATOM 817 N N . ASP A 1 99 ? -6.039 6.894 22.815 1.00 90.50 99 ASP A N 1
ATOM 818 C CA . ASP A 1 99 ? -6.136 6.224 24.116 1.00 90.50 99 ASP A CA 1
ATOM 819 C C . ASP A 1 99 ? -7.550 6.315 24.695 1.00 90.50 99 ASP A C 1
ATOM 821 O O . ASP A 1 99 ? -8.082 5.325 25.199 1.00 90.50 99 ASP A O 1
ATOM 825 N N . GLN A 1 100 ? -8.211 7.466 24.547 1.00 91.25 100 GLN A N 1
ATOM 826 C CA . GLN A 1 100 ? -9.616 7.610 24.929 1.00 91.25 100 GLN A CA 1
ATOM 827 C C . GLN A 1 100 ? -10.527 6.700 24.102 1.00 91.25 100 GLN A C 1
ATOM 829 O O . GLN A 1 100 ? -11.432 6.091 24.665 1.00 91.25 100 GLN A O 1
ATOM 834 N N . ILE A 1 101 ? -10.286 6.576 22.792 1.00 90.56 101 ILE A N 1
ATOM 835 C CA . ILE A 1 101 ? -11.023 5.660 21.912 1.00 90.56 101 ILE A CA 1
ATOM 836 C C . ILE A 1 101 ? -10.879 4.214 22.401 1.00 90.56 101 ILE A C 1
ATOM 838 O O . ILE A 1 101 ? -11.868 3.486 22.464 1.00 90.56 101 ILE A O 1
ATOM 842 N N . ARG A 1 102 ? -9.663 3.784 22.766 1.00 89.19 102 ARG A N 1
ATOM 843 C CA . ARG A 1 102 ? -9.425 2.420 23.276 1.00 89.19 102 ARG A CA 1
ATOM 844 C C . ARG A 1 102 ? -10.253 2.134 24.517 1.00 89.19 102 ARG A C 1
ATOM 846 O O . ARG A 1 102 ? -10.899 1.093 24.587 1.00 89.19 102 ARG A O 1
ATOM 853 N N . LEU A 1 103 ? -10.259 3.079 25.454 1.00 89.31 103 LEU A N 1
ATOM 854 C CA . LEU A 1 103 ? -11.014 2.972 26.699 1.00 89.31 103 LEU A CA 1
ATOM 855 C C . LEU A 1 103 ? -12.529 3.002 26.459 1.00 89.31 103 LEU A C 1
ATOM 857 O O . LEU A 1 103 ? -13.255 2.207 27.046 1.00 89.31 103 LEU A O 1
ATOM 861 N N . SER A 1 104 ? -13.014 3.904 25.601 1.00 85.50 104 SER A N 1
ATOM 862 C CA . SER A 1 104 ? -14.449 4.116 25.381 1.00 85.50 104 SER A CA 1
ATOM 863 C C . SER A 1 104 ? -15.104 3.007 24.560 1.00 85.50 104 SER A C 1
ATOM 865 O O . SER A 1 104 ? -16.283 2.719 24.751 1.00 85.50 104 SER A O 1
ATOM 867 N N . CYS A 1 105 ? -14.347 2.387 23.655 1.00 81.94 105 CYS A N 1
ATOM 868 C CA . CYS A 1 105 ? -14.842 1.364 22.740 1.00 81.94 105 CYS A CA 1
ATOM 869 C C . CYS A 1 105 ? -14.460 -0.066 23.166 1.00 81.94 105 CYS A C 1
ATOM 871 O O . CYS A 1 105 ? -14.759 -1.002 22.417 1.00 81.94 105 CYS A O 1
ATOM 873 N N . ASP A 1 106 ? -13.805 -0.234 24.323 1.00 83.94 106 ASP A N 1
ATOM 874 C CA . ASP A 1 106 ? -13.255 -1.507 24.821 1.00 83.94 106 ASP A CA 1
ATOM 875 C C . ASP A 1 106 ? -12.440 -2.229 23.732 1.00 83.94 106 ASP A C 1
ATOM 877 O O . ASP A 1 106 ? -12.753 -3.337 23.290 1.00 83.94 106 ASP A O 1
ATOM 881 N N . LEU A 1 107 ? -11.463 -1.505 23.177 1.00 82.31 107 LEU A N 1
ATOM 882 C CA . LEU A 1 107 ? -10.645 -1.970 22.060 1.00 82.31 107 LEU A CA 1
ATOM 883 C C . LEU A 1 107 ? -9.243 -2.336 22.522 1.00 82.31 107 LEU A C 1
ATOM 885 O O . LEU A 1 107 ? -8.573 -1.573 23.217 1.00 82.31 107 LEU A O 1
ATOM 889 N N . ASN A 1 108 ? -8.755 -3.463 22.014 1.00 75.06 108 ASN A N 1
ATOM 890 C CA . ASN A 1 108 ? -7.353 -3.837 22.143 1.00 75.06 108 ASN A CA 1
ATOM 891 C C . ASN A 1 108 ? -6.461 -2.863 21.350 1.00 75.06 108 ASN A C 1
ATOM 893 O O . ASN A 1 108 ? -6.900 -2.255 20.369 1.00 75.06 108 ASN A O 1
ATOM 897 N N . GLU A 1 109 ? -5.177 -2.770 21.717 1.00 69.44 109 GLU A N 1
ATOM 898 C CA . GLU A 1 109 ? -4.184 -1.904 21.048 1.00 69.44 109 GLU A CA 1
ATOM 899 C C . GLU A 1 109 ? -4.109 -2.113 19.528 1.00 69.44 109 GLU A C 1
ATOM 901 O O . GLU A 1 109 ? -3.730 -1.211 18.784 1.00 69.44 109 GLU A O 1
ATOM 906 N N . GLU A 1 110 ? -4.503 -3.299 19.069 1.00 74.56 110 GLU A N 1
ATOM 907 C CA . GLU A 1 110 ? -4.448 -3.721 17.679 1.00 74.56 110 GLU A CA 1
ATOM 908 C C . GLU A 1 110 ? -5.655 -3.308 16.831 1.00 74.56 110 GLU A C 1
ATOM 910 O O . GLU A 1 110 ? -5.698 -3.712 15.677 1.00 74.56 110 GLU A O 1
ATOM 915 N N . ALA A 1 111 ? -6.624 -2.543 17.351 1.00 81.62 111 ALA A N 1
ATOM 916 C CA . ALA A 1 111 ? -7.873 -2.218 16.642 1.00 81.62 111 ALA A CA 1
ATOM 917 C C . ALA A 1 111 ? -7.745 -1.121 15.567 1.00 81.62 111 ALA A C 1
ATOM 919 O O . ALA A 1 111 ? -8.556 -1.053 14.641 1.00 81.62 111 ALA A O 1
ATOM 920 N N . PHE A 1 112 ? -6.710 -0.289 15.650 1.00 88.62 112 PHE A N 1
ATOM 921 C CA . PHE A 1 112 ? -6.432 0.761 14.673 1.00 88.62 112 PHE A CA 1
ATOM 922 C C . PHE A 1 112 ? -4.929 1.036 14.569 1.00 88.62 112 PHE A C 1
ATOM 924 O O . PHE A 1 112 ? -4.128 0.540 15.363 1.00 88.62 112 PHE A O 1
ATOM 931 N N . TYR A 1 113 ? -4.533 1.835 13.585 1.00 91.31 113 TYR A N 1
ATOM 932 C CA . TYR A 1 113 ? -3.168 2.306 13.405 1.00 91.31 113 TYR A CA 1
ATOM 933 C C . TYR A 1 113 ? -3.138 3.764 12.978 1.00 91.31 113 TYR A C 1
ATOM 935 O O . TYR A 1 113 ? -3.996 4.212 12.226 1.00 91.31 113 TYR A O 1
ATOM 943 N N . VAL A 1 114 ? -2.137 4.495 13.456 1.00 91.81 114 VAL A N 1
ATOM 944 C CA . VAL A 1 114 ? -1.923 5.903 13.131 1.00 91.81 114 VAL A CA 1
ATOM 945 C C . VAL A 1 114 ? -0.561 6.033 12.478 1.00 91.81 114 VAL A C 1
ATOM 947 O O . VAL A 1 114 ? 0.407 5.460 12.976 1.00 91.81 114 VAL A O 1
ATOM 950 N N . SER A 1 115 ? -0.480 6.794 11.390 1.00 92.69 115 SER A N 1
ATOM 951 C CA . SER A 1 115 ? 0.796 7.061 10.738 1.00 92.69 115 SER A CA 1
ATOM 952 C C . SER A 1 115 ? 1.796 7.729 11.691 1.00 92.69 115 SER A C 1
ATOM 954 O O . SER A 1 115 ? 1.475 8.633 12.467 1.00 92.69 115 SER A O 1
ATOM 956 N N . ASP A 1 116 ? 3.044 7.275 11.645 1.00 87.62 116 ASP A N 1
ATOM 957 C CA . ASP A 1 116 ? 4.112 7.679 12.553 1.00 87.62 116 ASP A CA 1
ATOM 958 C C . ASP A 1 116 ? 4.757 9.012 12.161 1.00 87.62 116 ASP A C 1
ATOM 960 O O . ASP A 1 116 ? 5.202 9.782 13.014 1.00 87.62 116 ASP A O 1
ATOM 964 N N . ASN A 1 117 ? 4.787 9.302 10.864 1.00 89.31 117 ASN A N 1
ATOM 965 C CA . ASN A 1 117 ? 5.427 10.475 10.286 1.00 89.31 117 ASN A CA 1
ATOM 966 C C . ASN A 1 117 ? 4.795 10.823 8.919 1.00 89.31 117 ASN A C 1
ATOM 968 O O . ASN A 1 117 ? 4.073 9.990 8.361 1.00 89.31 117 ASN A O 1
ATOM 972 N N . PRO A 1 118 ? 5.081 12.013 8.353 1.00 90.75 118 PRO A N 1
ATOM 973 C CA . PRO A 1 118 ? 4.514 12.437 7.070 1.00 90.75 118 PRO A CA 1
ATOM 974 C C . PRO A 1 118 ? 4.773 11.455 5.923 1.00 90.75 118 PRO A C 1
ATOM 976 O O . PRO A 1 118 ? 3.863 11.153 5.164 1.00 90.75 118 PRO A O 1
ATOM 979 N N . GLN A 1 119 ? 5.972 10.870 5.850 1.00 88.88 119 GLN A N 1
ATOM 980 C CA . GLN A 1 119 ? 6.322 9.909 4.801 1.00 88.88 119 GLN A CA 1
ATOM 981 C C . GLN A 1 119 ? 5.434 8.657 4.850 1.00 88.88 119 GLN A C 1
ATOM 983 O O . GLN A 1 119 ? 5.068 8.102 3.809 1.00 88.88 119 GLN A O 1
ATOM 988 N N . GLN A 1 120 ? 5.080 8.204 6.052 1.00 90.25 120 GLN A N 1
ATOM 989 C CA . GLN A 1 120 ? 4.162 7.089 6.216 1.00 90.25 120 GLN A CA 1
ATOM 990 C C . GLN A 1 120 ? 2.717 7.488 5.907 1.00 90.25 120 GLN A C 1
ATOM 992 O O . GLN A 1 120 ? 2.025 6.703 5.263 1.00 90.25 120 GLN A O 1
ATOM 997 N N . THR A 1 121 ? 2.282 8.693 6.298 1.00 92.69 121 THR A N 1
ATOM 998 C CA . THR A 1 121 ? 0.981 9.245 5.881 1.00 92.69 121 THR A CA 1
ATOM 999 C C . THR A 1 121 ? 0.868 9.214 4.357 1.00 92.69 121 THR A C 1
ATOM 1001 O O . THR A 1 121 ? -0.032 8.566 3.834 1.00 92.69 121 THR A O 1
ATOM 1004 N N . ASP A 1 122 ? 1.836 9.793 3.643 1.00 91.06 122 ASP A N 1
ATOM 1005 C CA . ASP A 1 122 ? 1.844 9.838 2.176 1.00 91.06 122 ASP A CA 1
ATOM 1006 C C . ASP A 1 122 ? 1.824 8.438 1.555 1.00 91.06 122 ASP A C 1
ATOM 1008 O O . ASP A 1 122 ? 1.161 8.206 0.551 1.00 91.06 122 ASP A O 1
ATOM 1012 N N . THR A 1 123 ? 2.547 7.488 2.155 1.00 91.56 123 THR A N 1
ATOM 1013 C CA . THR A 1 123 ? 2.565 6.095 1.685 1.00 91.56 123 THR A CA 1
ATOM 1014 C C . THR A 1 123 ? 1.199 5.432 1.846 1.00 91.56 123 THR A C 1
ATOM 1016 O O . THR A 1 123 ? 0.765 4.711 0.956 1.00 91.56 123 THR A O 1
ATOM 1019 N N . MET A 1 124 ? 0.499 5.667 2.958 1.00 94.31 124 MET A N 1
ATOM 1020 C CA . MET A 1 124 ? -0.845 5.120 3.154 1.00 94.31 124 MET A CA 1
ATOM 1021 C C . MET A 1 124 ? -1.841 5.702 2.159 1.00 94.31 124 MET A C 1
ATOM 1023 O O . MET A 1 124 ? -2.627 4.943 1.605 1.00 94.31 124 MET A O 1
ATOM 1027 N N . LEU A 1 125 ? -1.799 7.016 1.934 1.00 92.00 125 LEU A N 1
ATOM 1028 C CA . LEU A 1 125 ? -2.713 7.688 1.011 1.00 92.00 125 LEU A CA 1
ATOM 1029 C C . LEU A 1 125 ? -2.493 7.225 -0.426 1.00 92.00 125 LEU A C 1
ATOM 1031 O O . LEU A 1 125 ? -3.436 6.770 -1.065 1.00 92.00 125 LEU A O 1
ATOM 1035 N N . ASP A 1 126 ? -1.240 7.205 -0.883 1.00 91.12 126 ASP A N 1
ATOM 1036 C CA . ASP A 1 126 ? -0.879 6.712 -2.214 1.00 91.12 126 ASP A CA 1
ATOM 1037 C C . ASP A 1 126 ? -1.410 5.287 -2.458 1.00 91.12 126 ASP A C 1
ATOM 1039 O O . ASP A 1 126 ? -1.992 4.995 -3.501 1.00 91.12 126 ASP A O 1
ATOM 1043 N N . LEU A 1 127 ? -1.295 4.398 -1.465 1.00 94.06 127 LEU A N 1
ATOM 1044 C CA . LEU A 1 127 ? -1.774 3.017 -1.570 1.00 94.06 127 LEU A CA 1
ATOM 1045 C C . LEU A 1 127 ? -3.302 2.872 -1.575 1.00 94.06 127 LEU A C 1
ATOM 1047 O O . LEU A 1 127 ? -3.800 1.908 -2.157 1.00 94.06 127 LEU A O 1
ATOM 1051 N N . LEU A 1 128 ? -4.032 3.764 -0.902 1.00 94.19 128 LEU A N 1
ATOM 1052 C CA . LEU A 1 128 ? -5.474 3.625 -0.668 1.00 94.19 128 LEU A CA 1
ATOM 1053 C C . LEU A 1 128 ? -6.341 4.475 -1.603 1.00 94.19 128 LEU A C 1
ATOM 1055 O O . LEU A 1 128 ? -7.508 4.154 -1.788 1.00 94.19 128 LEU A O 1
ATOM 1059 N N . GLU A 1 129 ? -5.803 5.536 -2.200 1.00 90.38 129 GLU A N 1
ATOM 1060 C CA . GLU A 1 129 ? -6.559 6.411 -3.111 1.00 90.38 129 GLU A CA 1
ATOM 1061 C C . GLU A 1 129 ? -6.529 5.932 -4.568 1.00 90.38 129 GLU A C 1
ATOM 1063 O O . GLU A 1 129 ? -7.354 6.343 -5.381 1.00 90.38 129 GLU A O 1
ATOM 1068 N N . ASN A 1 130 ? -5.595 5.041 -4.908 1.00 90.94 130 ASN A N 1
ATOM 1069 C CA . ASN A 1 130 ? -5.429 4.524 -6.261 1.00 90.94 130 ASN A CA 1
ATOM 1070 C C . ASN A 1 130 ? -5.996 3.101 -6.385 1.00 90.94 130 ASN A C 1
ATOM 1072 O O . ASN A 1 130 ? -5.482 2.148 -5.793 1.00 90.94 130 ASN A O 1
ATOM 1076 N N . GLU A 1 131 ? -7.020 2.932 -7.221 1.00 92.44 131 GLU A N 1
ATOM 1077 C CA . GLU A 1 131 ? -7.662 1.634 -7.458 1.00 92.44 131 GLU A CA 1
ATOM 1078 C C . GLU A 1 131 ? -6.691 0.572 -7.999 1.00 92.44 131 GLU A C 1
ATOM 1080 O O . GLU A 1 131 ? -6.813 -0.604 -7.645 1.00 92.44 131 GLU A O 1
ATOM 1085 N N . ASN A 1 132 ? -5.674 0.960 -8.780 1.00 93.81 132 ASN A N 1
ATOM 1086 C CA . ASN A 1 132 ? -4.648 0.022 -9.242 1.00 93.81 132 ASN A CA 1
ATOM 1087 C C . ASN A 1 132 ? -3.804 -0.512 -8.082 1.00 93.81 132 ASN A C 1
ATOM 1089 O O . ASN A 1 132 ? -3.398 -1.674 -8.118 1.00 93.81 132 ASN A O 1
ATOM 1093 N N . ASN A 1 133 ? -3.554 0.306 -7.054 1.00 95.38 133 ASN A N 1
ATOM 1094 C CA . ASN A 1 133 ? -2.830 -0.117 -5.854 1.00 95.38 133 ASN A CA 1
ATOM 1095 C C . ASN A 1 133 ? -3.667 -1.105 -5.047 1.00 95.38 133 ASN A C 1
ATOM 1097 O O . ASN A 1 133 ? -3.157 -2.148 -4.637 1.00 95.38 133 ASN A O 1
ATOM 1101 N N . ILE A 1 134 ? -4.961 -0.829 -4.879 1.00 94.88 134 ILE A N 1
ATOM 1102 C CA . ILE A 1 134 ? -5.893 -1.738 -4.198 1.00 94.88 134 ILE A CA 1
ATOM 1103 C C . ILE A 1 134 ? -5.986 -3.071 -4.949 1.00 94.88 134 ILE A C 1
ATOM 1105 O O . ILE A 1 134 ? -5.869 -4.136 -4.339 1.00 94.88 134 ILE A O 1
ATOM 1109 N N . MET A 1 135 ? -6.137 -3.026 -6.275 1.00 93.88 135 MET A N 1
ATOM 1110 C CA . MET A 1 135 ? -6.134 -4.215 -7.125 1.00 93.88 135 MET A CA 1
ATOM 1111 C C . MET A 1 135 ? -4.827 -4.992 -6.959 1.00 93.88 135 MET A C 1
ATOM 1113 O O . MET A 1 135 ? -4.861 -6.179 -6.644 1.00 93.88 135 MET A O 1
ATOM 1117 N N . LEU A 1 136 ? -3.676 -4.331 -7.105 1.00 94.69 136 LEU A N 1
ATOM 1118 C CA . LEU A 1 136 ? -2.377 -4.970 -6.936 1.00 94.69 136 LEU A CA 1
ATOM 1119 C C . LEU A 1 136 ? -2.270 -5.657 -5.572 1.00 94.69 136 LEU A C 1
ATOM 1121 O O . LEU A 1 136 ? -1.934 -6.836 -5.508 1.00 94.69 136 LEU A O 1
ATOM 1125 N N . MET A 1 137 ? -2.598 -4.956 -4.485 1.00 95.12 137 MET A N 1
ATOM 1126 C CA . MET A 1 137 ? -2.541 -5.524 -3.140 1.00 95.12 137 MET A CA 1
ATOM 1127 C C . MET A 1 137 ? -3.445 -6.752 -3.005 1.00 95.12 137 MET A C 1
ATOM 1129 O O . MET A 1 137 ? -3.033 -7.730 -2.387 1.00 95.12 137 MET A O 1
ATOM 1133 N N . ASN A 1 138 ? -4.638 -6.742 -3.598 1.00 94.88 138 ASN A N 1
ATOM 1134 C CA . ASN A 1 138 ? -5.588 -7.846 -3.486 1.00 94.88 138 ASN A CA 1
ATOM 1135 C C . ASN A 1 138 ? -5.189 -9.112 -4.263 1.00 94.88 138 ASN A C 1
ATOM 1137 O O . ASN A 1 138 ? -5.678 -10.184 -3.901 1.00 94.88 138 ASN A O 1
ATOM 1141 N N . TYR A 1 139 ? -4.325 -9.006 -5.281 1.00 91.62 139 TYR A N 1
ATOM 1142 C CA . TYR A 1 139 ? -3.986 -10.121 -6.183 1.00 91.62 139 TYR A CA 1
ATOM 1143 C C . TYR A 1 139 ? -2.507 -10.524 -6.195 1.00 91.62 139 TYR A C 1
ATOM 1145 O O . TYR A 1 139 ? -2.184 -11.645 -6.583 1.00 91.62 139 TYR A O 1
ATOM 1153 N N . TYR A 1 140 ? -1.593 -9.641 -5.804 1.00 88.94 140 TYR A N 1
ATOM 1154 C CA . TYR A 1 140 ? -0.166 -9.927 -5.879 1.00 88.94 140 TYR A CA 1
ATOM 1155 C C . TYR A 1 140 ? 0.308 -10.844 -4.750 1.00 88.94 140 TYR A C 1
ATOM 1157 O O . TYR A 1 140 ? 0.013 -10.639 -3.578 1.00 88.94 140 TYR A O 1
ATOM 1165 N N . GLU A 1 141 ? 1.139 -11.819 -5.092 1.00 88.19 141 GLU A N 1
ATOM 1166 C CA . GLU A 1 141 ? 1.813 -12.699 -4.141 1.00 88.19 141 GLU A CA 1
ATOM 1167 C C . GLU A 1 141 ? 3.329 -12.464 -4.206 1.00 88.19 141 GLU A C 1
ATOM 1169 O O . GLU A 1 141 ? 3.987 -12.989 -5.111 1.00 88.19 141 GLU A O 1
ATOM 1174 N N . PRO A 1 142 ? 3.917 -11.733 -3.234 1.00 80.00 142 PRO A N 1
ATOM 1175 C CA . PRO A 1 142 ? 5.346 -11.397 -3.226 1.00 80.00 142 PRO A CA 1
ATOM 1176 C C . PRO A 1 142 ? 6.302 -12.593 -3.285 1.00 80.00 142 PRO A C 1
ATOM 1178 O O . PRO A 1 142 ? 7.480 -12.448 -3.624 1.00 80.00 142 PRO A O 1
ATOM 1181 N N . ASP A 1 143 ? 5.802 -13.768 -2.906 1.00 79.50 143 ASP A N 1
ATOM 1182 C CA . ASP A 1 143 ? 6.561 -15.003 -2.780 1.00 79.50 143 ASP A CA 1
ATOM 1183 C C . ASP A 1 143 ? 6.614 -15.823 -4.079 1.00 79.50 143 ASP A C 1
ATOM 1185 O O . ASP A 1 143 ? 7.464 -16.718 -4.177 1.00 79.50 143 ASP A O 1
ATOM 1189 N N . LEU A 1 144 ? 5.769 -15.500 -5.070 1.00 85.00 144 LEU A N 1
ATOM 1190 C CA . LEU A 1 144 ? 5.693 -16.218 -6.343 1.00 85.00 144 LEU A CA 1
ATOM 1191 C C . LEU A 1 144 ? 6.936 -15.943 -7.201 1.00 85.00 144 LEU A C 1
ATOM 1193 O O . LEU A 1 144 ? 7.655 -16.867 -7.582 1.00 85.00 144 LEU A O 1
ATOM 1197 N N . TYR A 1 145 ? 7.268 -14.668 -7.429 1.00 87.75 145 TYR A N 1
ATOM 1198 C CA . TYR A 1 145 ? 8.401 -14.251 -8.266 1.00 87.75 145 TYR A CA 1
ATOM 1199 C C . TYR A 1 145 ? 9.553 -13.669 -7.442 1.00 87.75 145 TYR A C 1
ATOM 1201 O O . TYR A 1 145 ? 9.990 -12.535 -7.618 1.00 87.75 145 TYR A O 1
ATOM 1209 N N . ARG A 1 146 ? 10.131 -14.488 -6.557 1.00 83.12 146 ARG A N 1
ATOM 1210 C CA . ARG A 1 146 ? 11.197 -14.071 -5.615 1.00 83.12 146 ARG A CA 1
ATOM 1211 C C . ARG A 1 146 ? 12.387 -13.372 -6.271 1.00 83.12 146 ARG A C 1
ATOM 1213 O O . ARG A 1 146 ? 13.018 -12.514 -5.654 1.00 83.12 146 ARG A O 1
ATOM 1220 N N . MET A 1 147 ? 12.740 -13.767 -7.496 1.00 84.62 147 MET A N 1
ATOM 1221 C CA . MET A 1 147 ? 13.849 -13.144 -8.218 1.00 84.62 147 MET A CA 1
ATOM 1222 C C . MET A 1 147 ? 13.530 -11.695 -8.595 1.00 84.62 147 MET A C 1
ATOM 1224 O O . MET A 1 147 ? 14.413 -10.845 -8.485 1.00 84.62 147 MET A O 1
ATOM 1228 N N . PHE A 1 148 ? 12.282 -11.405 -8.969 1.00 88.19 148 PHE A N 1
ATOM 1229 C CA . PHE A 1 148 ? 11.813 -10.051 -9.243 1.00 88.19 148 PHE A CA 1
ATOM 1230 C C . PHE A 1 148 ? 11.915 -9.182 -7.986 1.00 88.19 148 PHE A C 1
ATOM 1232 O O . PHE A 1 148 ? 12.625 -8.175 -8.004 1.00 88.19 148 PHE A O 1
ATOM 1239 N N . THR A 1 149 ? 11.367 -9.631 -6.852 1.00 85.12 149 THR A N 1
ATOM 1240 C CA . THR A 1 149 ? 11.447 -8.877 -5.588 1.00 85.12 149 THR A CA 1
ATOM 1241 C C . THR A 1 149 ? 12.893 -8.684 -5.117 1.00 85.12 149 THR A C 1
ATOM 1243 O O . THR A 1 149 ? 13.269 -7.611 -4.645 1.00 85.12 149 THR A O 1
ATOM 1246 N N . LYS A 1 150 ? 13.764 -9.685 -5.316 1.00 85.31 150 LYS A N 1
ATOM 1247 C CA . LYS A 1 150 ? 15.208 -9.562 -5.054 1.00 85.31 150 LYS A CA 1
ATOM 1248 C C . LYS A 1 150 ? 15.886 -8.541 -5.975 1.00 85.31 150 LYS A C 1
ATOM 1250 O O . LYS A 1 150 ? 16.830 -7.878 -5.551 1.00 85.31 150 LYS A O 1
ATOM 1255 N N . ASN A 1 151 ? 15.466 -8.436 -7.232 1.00 87.75 151 ASN A N 1
ATOM 1256 C CA . ASN A 1 151 ? 16.022 -7.465 -8.172 1.00 87.75 151 ASN A CA 1
ATOM 1257 C C . ASN A 1 151 ? 15.544 -6.039 -7.866 1.00 87.75 151 ASN A C 1
ATOM 1259 O O . ASN A 1 151 ? 16.360 -5.124 -7.960 1.00 87.75 151 ASN A O 1
ATOM 1263 N N . LEU A 1 152 ? 14.304 -5.857 -7.397 1.00 88.56 152 LEU A N 1
ATOM 1264 C CA . LEU A 1 152 ? 13.836 -4.574 -6.858 1.00 88.56 152 LEU A CA 1
ATOM 1265 C C . LEU A 1 152 ? 14.660 -4.137 -5.640 1.00 88.56 152 LEU A C 1
ATOM 1267 O O . 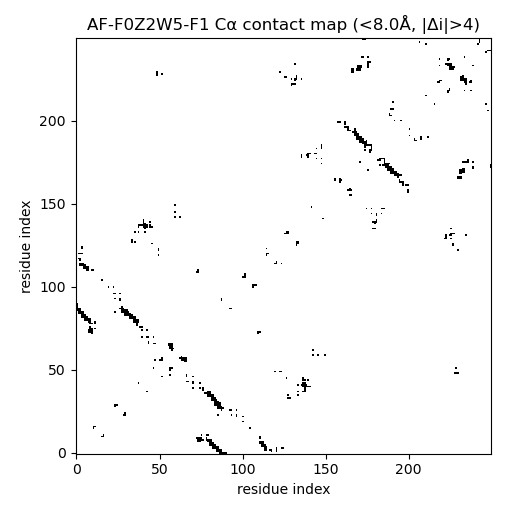LEU A 1 152 ? 15.142 -3.011 -5.601 1.00 88.56 152 LEU A O 1
ATOM 1271 N N . ASP A 1 153 ? 14.925 -5.035 -4.686 1.00 87.44 153 ASP A N 1
ATOM 1272 C CA . ASP A 1 153 ? 15.781 -4.731 -3.526 1.00 87.44 153 ASP A CA 1
ATOM 1273 C C . ASP A 1 153 ? 17.209 -4.324 -3.941 1.00 87.44 153 ASP A C 1
ATOM 1275 O O . ASP A 1 153 ? 17.769 -3.355 -3.424 1.00 87.44 153 ASP A O 1
ATOM 1279 N N . LYS A 1 154 ? 17.798 -5.008 -4.933 1.00 89.38 154 LYS A N 1
ATOM 1280 C CA . LYS A 1 154 ? 19.095 -4.601 -5.503 1.00 89.38 154 LYS A CA 1
ATOM 1281 C C . LYS A 1 154 ? 19.029 -3.220 -6.153 1.00 89.38 154 LYS A C 1
ATOM 1283 O O . LYS A 1 154 ? 19.967 -2.445 -5.987 1.00 89.38 154 LYS A O 1
ATOM 1288 N N . MET A 1 155 ? 17.958 -2.923 -6.891 1.00 89.94 155 MET A N 1
ATOM 1289 C CA . MET A 1 155 ? 17.759 -1.618 -7.521 1.00 89.94 155 MET A CA 1
ATOM 1290 C C . MET A 1 155 ? 17.622 -0.516 -6.465 1.00 89.94 155 MET A C 1
ATOM 1292 O O . MET A 1 155 ? 18.282 0.510 -6.601 1.00 89.94 155 MET A O 1
ATOM 1296 N N . LYS A 1 156 ? 16.866 -0.754 -5.381 1.00 90.12 156 LYS A N 1
ATOM 1297 C CA . LYS A 1 156 ? 16.726 0.181 -4.249 1.00 90.12 156 LYS A CA 1
ATOM 1298 C C . LYS A 1 156 ? 18.096 0.512 -3.651 1.00 90.12 156 LYS A C 1
ATOM 1300 O O . LYS A 1 156 ? 18.482 1.675 -3.615 1.00 90.12 156 LYS A O 1
ATOM 1305 N N . LYS A 1 157 ? 18.884 -0.514 -3.307 1.00 91.31 157 LYS A N 1
ATOM 1306 C CA . LYS A 1 157 ? 20.246 -0.361 -2.755 1.00 91.31 157 LYS A CA 1
ATOM 1307 C C . LYS A 1 157 ? 21.205 0.354 -3.701 1.00 91.31 157 LYS A C 1
ATOM 1309 O O . LYS A 1 157 ? 22.046 1.139 -3.272 1.00 91.31 157 LYS A O 1
ATOM 1314 N N . LEU A 1 158 ? 21.114 0.074 -4.999 1.00 91.19 158 LEU A N 1
ATOM 1315 C CA . LEU A 1 158 ? 21.942 0.755 -5.987 1.00 91.19 158 LEU A CA 1
ATOM 1316 C C . LEU A 1 158 ? 21.553 2.234 -6.130 1.00 91.19 158 LEU A C 1
ATOM 1318 O O . LEU A 1 158 ? 22.442 3.079 -6.237 1.00 91.19 158 LEU A O 1
ATOM 1322 N N . GLY A 1 159 ? 20.252 2.536 -6.104 1.00 91.69 159 GLY A N 1
ATOM 1323 C CA . GLY A 1 159 ? 19.725 3.898 -6.064 1.00 91.69 159 GLY A CA 1
ATOM 1324 C C . GLY A 1 159 ? 20.259 4.669 -4.862 1.00 91.69 159 GLY A C 1
ATOM 1325 O O . GLY A 1 159 ? 20.830 5.741 -5.046 1.00 91.69 159 GLY A O 1
ATOM 1326 N N . GLU A 1 160 ? 20.210 4.077 -3.665 1.00 91.94 160 GLU A N 1
ATOM 1327 C CA . GLU A 1 160 ? 20.752 4.665 -2.430 1.00 91.94 160 GLU A CA 1
ATOM 1328 C C . GLU A 1 160 ? 22.233 5.056 -2.575 1.00 91.94 160 GLU A C 1
ATOM 1330 O O . GLU A 1 160 ? 22.607 6.190 -2.275 1.00 91.94 160 GLU A O 1
ATOM 1335 N N . VAL A 1 161 ? 23.072 4.171 -3.131 1.00 93.31 161 VAL A N 1
ATOM 1336 C CA . VAL A 1 161 ? 24.497 4.459 -3.412 1.00 93.31 161 VAL A CA 1
ATOM 1337 C C . VAL A 1 161 ? 24.674 5.597 -4.426 1.00 93.31 161 VAL A C 1
ATOM 1339 O O . VAL A 1 161 ? 25.674 6.312 -4.395 1.00 93.31 161 VAL A O 1
ATOM 1342 N N . CYS A 1 162 ? 23.719 5.769 -5.336 1.00 91.81 162 CYS A N 1
ATOM 1343 C CA . CYS A 1 162 ? 23.712 6.843 -6.327 1.00 91.81 162 CYS A CA 1
ATOM 1344 C C . CYS A 1 162 ? 23.018 8.122 -5.825 1.00 91.81 162 CYS A C 1
ATOM 1346 O O . CYS A 1 162 ? 22.944 9.102 -6.567 1.00 91.81 162 CYS A O 1
ATOM 1348 N N . GLY A 1 163 ? 22.511 8.127 -4.588 1.00 92.31 163 GLY A N 1
ATOM 1349 C CA . GLY A 1 163 ? 21.728 9.224 -4.029 1.00 92.31 163 GLY A CA 1
ATOM 1350 C C . GLY A 1 163 ? 20.391 9.442 -4.741 1.00 92.31 163 GLY A C 1
ATOM 1351 O O . GLY A 1 163 ? 19.961 10.593 -4.831 1.00 92.31 163 GLY A O 1
ATOM 1352 N N . ILE A 1 164 ? 19.785 8.376 -5.271 1.00 92.94 164 ILE A N 1
ATOM 1353 C CA . ILE A 1 164 ? 18.497 8.387 -5.971 1.00 92.94 164 ILE A CA 1
ATOM 1354 C C . ILE A 1 164 ? 17.477 7.522 -5.229 1.00 92.94 164 ILE A C 1
ATOM 1356 O O . ILE A 1 164 ? 17.798 6.430 -4.758 1.00 92.94 164 ILE A O 1
ATOM 1360 N N . SER A 1 165 ? 16.241 8.004 -5.145 1.00 91.75 165 SER A N 1
ATOM 1361 C CA . SER A 1 165 ? 15.126 7.296 -4.524 1.00 91.75 165 SER A CA 1
ATOM 1362 C C . SER A 1 165 ? 14.373 6.430 -5.542 1.00 91.75 165 SER A C 1
ATOM 1364 O O . SER A 1 165 ? 14.264 6.809 -6.708 1.00 91.75 165 SER A O 1
ATOM 1366 N N . PRO A 1 166 ? 13.743 5.315 -5.123 1.00 90.88 166 PRO A N 1
ATOM 1367 C CA . PRO A 1 166 ? 12.753 4.605 -5.936 1.00 90.88 166 PRO A CA 1
ATOM 1368 C C . PRO A 1 166 ? 11.646 5.497 -6.525 1.00 90.88 166 PRO A C 1
ATOM 1370 O O . PRO A 1 166 ? 11.088 5.160 -7.564 1.00 90.88 166 PRO A O 1
ATOM 1373 N N . ARG A 1 167 ? 11.346 6.643 -5.894 1.00 89.69 167 ARG A N 1
ATOM 1374 C CA . ARG A 1 167 ? 10.358 7.614 -6.389 1.00 89.69 167 ARG A CA 1
ATOM 1375 C C . ARG A 1 167 ? 10.854 8.466 -7.560 1.00 89.69 167 ARG A C 1
ATOM 1377 O O . ARG A 1 167 ? 10.019 9.040 -8.253 1.00 89.69 167 ARG A O 1
ATOM 1384 N N . ASP A 1 168 ? 12.159 8.547 -7.802 1.00 91.31 168 ASP A N 1
ATOM 1385 C CA . ASP A 1 168 ? 12.734 9.314 -8.918 1.00 91.31 168 ASP A CA 1
ATOM 1386 C C . ASP A 1 168 ? 12.637 8.577 -10.265 1.00 91.31 168 ASP A C 1
ATOM 1388 O O . ASP A 1 168 ? 12.968 9.136 -11.313 1.00 91.31 168 ASP A O 1
ATOM 1392 N N . TYR A 1 169 ? 12.161 7.330 -10.244 1.00 89.69 169 TYR A N 1
ATOM 1393 C CA . TYR A 1 169 ? 12.010 6.485 -11.417 1.00 89.69 169 TYR A CA 1
ATOM 1394 C C . TYR A 1 169 ? 10.597 5.924 -11.531 1.00 89.69 169 TYR A C 1
ATOM 1396 O O . TYR A 1 169 ? 9.953 5.596 -10.534 1.00 89.69 169 TYR A O 1
ATOM 1404 N N . LEU A 1 170 ? 10.150 5.761 -12.771 1.00 91.75 170 LEU A N 1
ATOM 1405 C CA . LEU A 1 170 ? 8.941 5.032 -13.122 1.00 91.75 170 LEU A CA 1
ATOM 1406 C C . LEU A 1 170 ? 9.329 3.734 -13.825 1.00 91.75 170 LEU A C 1
ATOM 1408 O O . LEU A 1 170 ? 9.918 3.770 -14.902 1.00 91.75 170 LEU A O 1
ATOM 1412 N N . ILE A 1 171 ? 9.034 2.591 -13.216 1.00 92.00 171 ILE A N 1
ATOM 1413 C CA . ILE A 1 171 ? 9.304 1.277 -13.797 1.00 92.00 171 ILE A CA 1
ATOM 1414 C C . ILE A 1 171 ? 8.271 0.973 -14.889 1.00 92.00 171 ILE A C 1
ATOM 1416 O O . ILE A 1 171 ? 7.069 1.189 -14.730 1.00 92.00 171 ILE A O 1
ATOM 1420 N N . VAL A 1 172 ? 8.763 0.461 -16.010 1.00 87.69 172 VAL A N 1
ATOM 1421 C CA . VAL A 1 172 ? 7.992 0.117 -17.210 1.00 87.69 172 VAL A CA 1
ATOM 1422 C C . VAL A 1 172 ? 8.315 -1.318 -17.648 1.00 87.69 172 VAL A C 1
ATOM 1424 O O . VAL A 1 172 ? 9.048 -2.013 -16.944 1.00 87.69 172 VAL A O 1
ATOM 1427 N N . SER A 1 173 ? 7.784 -1.741 -18.802 1.00 83.19 173 SER A N 1
ATOM 1428 C CA . SER A 1 173 ? 8.035 -3.042 -19.455 1.00 83.19 173 SER A CA 1
ATOM 1429 C C . SER A 1 173 ? 7.566 -4.279 -18.665 1.00 83.19 173 SER A C 1
ATOM 1431 O O . SER A 1 173 ? 6.648 -4.194 -17.846 1.00 83.19 173 SER A O 1
ATOM 1433 N N . ASP A 1 174 ? 8.173 -5.444 -18.926 1.00 85.00 174 ASP A N 1
ATOM 1434 C CA . ASP A 1 174 ? 7.870 -6.759 -18.338 1.00 85.00 174 ASP A CA 1
ATOM 1435 C C . ASP A 1 174 ? 7.864 -6.771 -16.806 1.00 85.00 174 ASP A C 1
ATOM 1437 O O . ASP A 1 174 ? 7.210 -7.609 -16.187 1.00 85.00 174 ASP A O 1
ATOM 1441 N N . ALA A 1 175 ? 8.574 -5.838 -16.167 1.00 89.69 175 ALA A N 1
ATOM 1442 C CA . ALA A 1 175 ? 8.538 -5.668 -14.717 1.00 89.69 175 ALA A CA 1
ATOM 1443 C C . ALA A 1 175 ? 7.131 -5.397 -14.180 1.00 89.69 175 ALA A C 1
ATOM 1445 O O . ALA A 1 175 ? 6.816 -5.827 -13.073 1.00 89.69 175 ALA A O 1
ATOM 1446 N N . VAL A 1 176 ? 6.272 -4.753 -14.970 1.00 91.69 176 VAL A N 1
ATOM 1447 C CA . VAL A 1 176 ? 4.859 -4.574 -14.630 1.00 91.69 176 VAL A CA 1
ATOM 1448 C C . VAL A 1 176 ? 4.134 -5.923 -14.679 1.00 91.69 176 VAL A C 1
ATOM 1450 O O . VAL A 1 176 ? 3.361 -6.232 -13.783 1.00 91.69 176 VAL A O 1
ATOM 1453 N N . LEU A 1 177 ? 4.418 -6.785 -15.660 1.00 91.19 177 LEU A N 1
ATOM 1454 C CA . LEU A 1 177 ? 3.803 -8.117 -15.735 1.00 91.19 177 LEU A CA 1
ATOM 1455 C C . LEU A 1 177 ? 4.226 -9.006 -14.559 1.00 91.19 177 LEU A C 1
ATOM 1457 O O . LEU A 1 177 ? 3.383 -9.688 -13.976 1.00 91.19 177 LEU A O 1
ATOM 1461 N N . ALA A 1 178 ? 5.499 -8.959 -14.157 1.00 91.81 178 ALA A N 1
ATOM 1462 C CA . ALA A 1 178 ? 5.954 -9.654 -12.953 1.00 91.81 178 ALA A CA 1
ATOM 1463 C C . ALA A 1 178 ? 5.326 -9.094 -11.676 1.00 91.81 178 ALA A C 1
ATOM 1465 O O . ALA A 1 178 ? 4.984 -9.867 -10.784 1.00 91.81 178 ALA A O 1
ATOM 1466 N N . LEU A 1 179 ? 5.130 -7.775 -11.593 1.00 91.88 179 LEU A N 1
ATOM 1467 C CA . LEU A 1 179 ? 4.458 -7.147 -10.457 1.00 91.88 179 LEU A CA 1
ATOM 1468 C C . LEU A 1 179 ? 3.022 -7.658 -10.280 1.00 91.88 179 LEU A C 1
ATOM 1470 O O . LEU A 1 179 ? 2.555 -7.767 -9.157 1.00 91.88 179 LEU A O 1
ATOM 1474 N N . PHE A 1 180 ? 2.336 -8.018 -11.362 1.00 91.06 180 PHE A N 1
ATOM 1475 C CA . PHE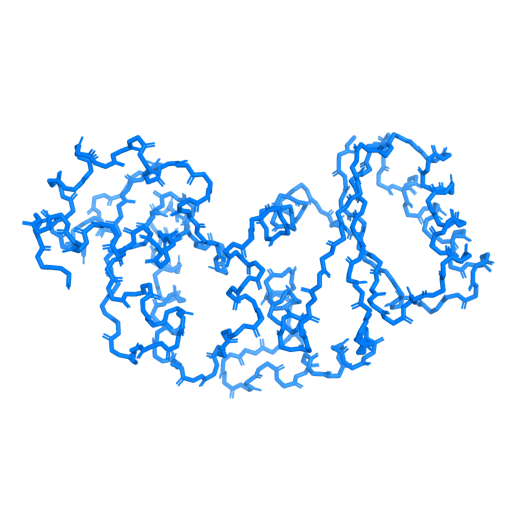 A 1 180 ? 0.988 -8.593 -11.308 1.00 91.06 180 PHE A CA 1
ATOM 1476 C C . PHE A 1 180 ? 0.972 -10.124 -11.372 1.00 91.06 180 PHE A C 1
ATOM 1478 O O . PHE A 1 180 ? -0.065 -10.721 -11.648 1.00 91.06 180 PHE A O 1
ATOM 1485 N N . ASN A 1 181 ? 2.108 -10.774 -11.109 1.00 90.38 181 ASN A N 1
ATOM 1486 C CA . ASN A 1 181 ? 2.246 -12.226 -11.150 1.00 90.38 181 ASN A CA 1
ATOM 1487 C C . ASN A 1 181 ? 1.898 -12.880 -12.507 1.00 90.38 181 ASN A C 1
ATOM 1489 O O . ASN A 1 181 ? 1.661 -14.084 -12.575 1.00 90.38 181 ASN A O 1
ATOM 1493 N N . LEU A 1 182 ? 1.939 -12.126 -13.609 1.00 90.38 182 LEU A N 1
ATOM 1494 C CA . LEU A 1 182 ? 1.611 -12.622 -14.950 1.00 90.38 182 LEU A CA 1
ATOM 1495 C C . LEU A 1 182 ? 2.807 -13.282 -15.647 1.00 90.38 182 LEU A C 1
ATOM 1497 O O . LEU A 1 182 ? 2.622 -14.277 -16.335 1.00 90.38 182 LEU A O 1
ATOM 1501 N N . GLU A 1 183 ? 4.024 -12.765 -15.440 1.00 88.44 183 GLU A N 1
ATOM 1502 C CA . GLU A 1 183 ? 5.248 -13.293 -16.064 1.00 88.44 183 GLU A CA 1
ATOM 1503 C C . GLU A 1 183 ? 6.427 -13.336 -15.072 1.00 88.44 183 GLU A C 1
ATOM 1505 O O . GLU A 1 183 ? 6.775 -12.306 -14.493 1.00 88.44 183 GLU A O 1
ATOM 1510 N N . PRO A 1 184 ? 7.094 -14.490 -14.864 1.00 79.94 184 PRO A N 1
ATOM 1511 C CA . PRO A 1 184 ? 8.166 -14.625 -13.871 1.00 79.94 184 PRO A CA 1
ATOM 1512 C C . PRO A 1 184 ? 9.476 -13.938 -14.278 1.00 79.94 184 PRO A C 1
ATOM 1514 O O . PRO A 1 184 ? 10.277 -13.549 -13.420 1.00 79.94 184 PRO A O 1
ATOM 1517 N N . PHE A 1 185 ? 9.733 -13.825 -15.584 1.00 74.12 185 PHE A N 1
ATOM 1518 C CA . PHE A 1 185 ? 10.978 -13.291 -16.130 1.00 74.12 185 PHE A CA 1
ATOM 1519 C C . PHE A 1 185 ? 10.838 -11.816 -16.490 1.00 74.12 185 PHE A C 1
ATOM 1521 O O . PHE A 1 185 ? 10.771 -11.447 -17.655 1.00 74.12 185 PHE A O 1
ATOM 1528 N N . ALA A 1 186 ? 10.877 -10.961 -15.475 1.00 72.19 186 ALA A N 1
ATOM 1529 C CA . ALA A 1 186 ? 10.917 -9.524 -15.692 1.00 72.19 186 ALA A CA 1
ATOM 1530 C C . ALA A 1 186 ? 12.343 -8.994 -15.814 1.00 72.19 186 ALA A C 1
ATOM 1532 O O . ALA A 1 186 ? 13.147 -9.066 -14.874 1.00 72.19 186 ALA A O 1
ATOM 1533 N N . ARG A 1 187 ? 12.632 -8.357 -16.948 1.00 79.62 187 ARG A N 1
ATOM 1534 C CA . ARG A 1 187 ? 13.686 -7.343 -17.004 1.00 79.62 187 ARG A CA 1
ATOM 1535 C C . ARG A 1 187 ? 13.108 -6.036 -16.473 1.00 79.62 187 ARG A C 1
ATOM 1537 O O . ARG A 1 187 ? 12.020 -5.638 -16.863 1.00 79.62 187 ARG A O 1
ATOM 1544 N N . ILE A 1 188 ? 13.843 -5.372 -15.586 1.00 86.56 188 ILE A N 1
ATOM 1545 C CA . ILE A 1 188 ? 13.429 -4.082 -15.032 1.00 86.56 188 ILE A CA 1
ATOM 1546 C C . ILE A 1 188 ? 13.966 -2.987 -15.948 1.00 86.56 188 ILE A C 1
ATOM 1548 O O . ILE A 1 188 ? 15.177 -2.864 -16.124 1.00 86.56 188 ILE A O 1
ATOM 1552 N N . SER A 1 189 ? 13.064 -2.224 -16.554 1.00 87.12 189 SER A N 1
ATOM 1553 C CA . SER A 1 189 ? 13.371 -0.996 -17.290 1.00 87.12 189 SER A CA 1
ATOM 1554 C C . SER A 1 189 ? 12.636 0.158 -16.632 1.00 87.12 189 SER A C 1
ATOM 1556 O O . SER A 1 189 ? 11.591 -0.044 -16.017 1.00 87.12 189 SER A O 1
ATOM 1558 N N . TRP A 1 190 ? 13.191 1.359 -16.707 1.00 88.75 190 TRP A N 1
ATOM 1559 C CA . TRP A 1 190 ? 12.610 2.504 -16.013 1.00 88.75 190 TRP A CA 1
ATOM 1560 C C . TRP A 1 190 ? 12.725 3.795 -16.809 1.00 88.75 190 TRP A C 1
ATOM 1562 O O . TRP A 1 190 ? 13.403 3.867 -17.827 1.00 88.75 190 TRP A O 1
ATOM 1572 N N . ILE A 1 191 ? 12.047 4.825 -16.334 1.00 87.50 191 ILE A N 1
ATOM 1573 C CA . ILE A 1 191 ? 12.074 6.177 -16.866 1.00 87.50 191 ILE A CA 1
ATOM 1574 C C . ILE A 1 191 ? 12.484 7.105 -15.719 1.00 87.50 191 ILE A C 1
ATOM 1576 O O . ILE A 1 191 ? 11.819 7.080 -14.681 1.00 87.50 191 ILE A O 1
ATOM 1580 N N . PRO A 1 192 ? 13.558 7.903 -15.849 1.00 87.69 192 PRO A N 1
ATOM 1581 C CA . PRO A 1 192 ? 13.847 8.965 -14.892 1.00 87.69 192 PRO A CA 1
ATOM 1582 C C . PRO A 1 192 ? 12.750 10.033 -14.947 1.00 87.69 192 PRO A C 1
ATOM 1584 O O . PRO A 1 192 ? 12.443 10.553 -16.016 1.00 87.69 192 PRO A O 1
ATOM 1587 N N . ILE A 1 193 ? 12.144 10.333 -13.800 1.00 86.62 193 ILE A N 1
ATOM 1588 C CA . ILE A 1 193 ? 11.085 11.350 -13.658 1.00 86.62 193 ILE A CA 1
ATOM 1589 C C . ILE A 1 193 ? 11.363 12.347 -12.525 1.00 86.62 193 ILE A C 1
ATOM 1591 O O . ILE A 1 193 ? 10.574 13.260 -12.293 1.00 86.62 193 ILE A O 1
ATOM 1595 N N . GLY A 1 194 ? 12.468 12.164 -11.806 1.00 88.25 194 GLY A N 1
ATOM 1596 C CA . GLY A 1 194 ? 12.926 13.040 -10.736 1.00 88.25 194 GLY A CA 1
ATOM 1597 C C . GLY A 1 194 ? 14.430 13.250 -10.823 1.00 88.25 194 GLY A C 1
ATOM 1598 O O . GLY A 1 194 ? 14.967 13.574 -11.882 1.00 88.25 194 GLY A O 1
ATOM 1599 N N . LYS A 1 195 ? 15.127 13.064 -9.702 1.00 90.38 195 LYS A N 1
ATOM 1600 C CA . LYS A 1 195 ? 16.585 13.164 -9.678 1.00 90.38 195 LYS A CA 1
ATOM 1601 C C . LYS A 1 195 ? 17.218 12.076 -10.548 1.00 90.38 195 LYS A C 1
ATOM 1603 O O . LYS A 1 195 ? 16.864 10.904 -10.464 1.00 90.38 195 LYS A O 1
ATOM 1608 N N . GLU A 1 196 ? 18.216 12.458 -11.335 1.00 89.31 196 GLU A N 1
ATOM 1609 C CA . GLU A 1 196 ? 18.907 11.537 -12.234 1.00 89.31 196 GLU A CA 1
ATOM 1610 C C . GLU A 1 196 ? 20.283 11.105 -11.720 1.00 89.31 196 GLU A C 1
ATOM 1612 O O . GLU A 1 196 ? 20.979 11.835 -11.012 1.00 89.31 196 GLU A O 1
ATOM 1617 N N . SER A 1 197 ? 20.706 9.911 -12.141 1.00 89.62 197 SER A N 1
ATOM 1618 C CA . SER A 1 197 ? 22.069 9.419 -11.965 1.00 89.62 197 SER A CA 1
ATOM 1619 C C . SER A 1 197 ? 22.550 8.784 -13.255 1.00 89.62 197 SER A C 1
ATOM 1621 O O . SER A 1 197 ? 22.026 7.756 -13.678 1.00 89.62 197 SER A O 1
ATOM 1623 N N . GLU A 1 198 ? 23.607 9.340 -13.842 1.00 86.50 198 GLU A N 1
ATOM 1624 C CA . GLU A 1 198 ? 24.212 8.785 -15.053 1.00 86.50 198 GLU A CA 1
ATOM 1625 C C . GLU A 1 198 ? 24.672 7.334 -14.842 1.00 86.50 198 GLU A C 1
ATOM 1627 O O . GLU A 1 198 ? 24.485 6.475 -15.702 1.00 86.50 198 GLU A O 1
ATOM 1632 N N . ARG A 1 199 ? 25.222 7.033 -13.657 1.00 88.19 199 ARG A N 1
ATOM 1633 C CA . ARG A 1 199 ? 25.658 5.681 -13.291 1.00 88.19 199 ARG A CA 1
ATOM 1634 C C . ARG A 1 199 ? 24.505 4.683 -13.344 1.00 88.19 199 ARG A C 1
ATOM 1636 O O . ARG A 1 199 ? 24.702 3.578 -13.843 1.00 88.19 199 ARG A O 1
ATOM 1643 N N . LEU A 1 200 ? 23.338 5.059 -12.823 1.00 85.50 200 LEU A N 1
ATOM 1644 C CA . LEU A 1 200 ? 22.161 4.198 -12.832 1.00 85.50 200 LEU A CA 1
ATOM 1645 C C . LEU A 1 200 ? 21.540 4.148 -14.233 1.00 85.50 200 LEU A C 1
ATOM 1647 O O . LEU A 1 200 ? 21.301 3.062 -14.745 1.00 85.50 200 LEU A O 1
ATOM 1651 N N . ASN A 1 201 ? 21.394 5.291 -14.903 1.00 84.25 201 ASN A N 1
ATOM 1652 C CA . ASN A 1 201 ? 20.824 5.391 -16.249 1.00 84.25 201 ASN A CA 1
ATOM 1653 C C . ASN A 1 201 ? 21.601 4.556 -17.284 1.00 84.25 201 ASN A C 1
ATOM 1655 O O . ASN A 1 201 ? 20.992 3.963 -18.167 1.00 84.25 201 ASN A O 1
ATOM 1659 N N . ARG A 1 202 ? 22.928 4.411 -17.143 1.00 85.12 202 ARG A N 1
ATOM 1660 C CA . ARG A 1 202 ? 23.746 3.524 -17.998 1.00 85.12 202 ARG A CA 1
ATOM 1661 C C . ARG A 1 202 ? 23.376 2.038 -17.906 1.00 85.12 202 ARG A C 1
ATOM 1663 O O . ARG A 1 202 ? 23.728 1.282 -18.806 1.00 85.12 202 ARG A O 1
ATOM 1670 N N . LEU A 1 203 ? 22.719 1.608 -16.828 1.00 85.00 203 LEU A N 1
ATOM 1671 C CA . LEU A 1 203 ? 22.247 0.228 -16.652 1.00 85.00 203 LEU A CA 1
ATOM 1672 C C . LEU A 1 203 ? 20.855 0.003 -17.247 1.00 85.00 203 LEU A C 1
ATOM 1674 O O . LEU A 1 203 ? 20.406 -1.139 -17.341 1.00 85.00 203 LEU A O 1
ATOM 1678 N N . ASN A 1 204 ? 20.175 1.082 -17.620 1.00 83.69 204 ASN A N 1
ATOM 1679 C CA . ASN A 1 204 ? 18.852 1.050 -18.205 1.00 83.69 204 ASN A CA 1
ATOM 1680 C C . ASN A 1 204 ? 18.940 0.867 -19.728 1.00 83.69 204 ASN A C 1
ATOM 1682 O O . ASN A 1 204 ? 19.950 1.198 -20.354 1.00 83.69 204 ASN A O 1
ATOM 1686 N N . ARG A 1 205 ? 17.882 0.354 -20.360 1.00 67.56 205 ARG A N 1
ATOM 1687 C CA . ARG A 1 205 ? 17.848 0.248 -21.826 1.00 67.56 205 ARG A CA 1
ATOM 1688 C C . ARG A 1 205 ? 17.451 1.576 -22.439 1.00 67.56 205 ARG A C 1
ATOM 1690 O O . ARG A 1 205 ? 16.355 2.015 -22.162 1.00 67.56 205 ARG A O 1
ATOM 1697 N N . ARG A 1 206 ? 18.216 2.129 -23.382 1.00 64.88 206 ARG A N 1
ATOM 1698 C CA . ARG A 1 206 ? 17.861 3.371 -24.117 1.00 64.88 206 ARG A CA 1
ATOM 1699 C C . ARG A 1 206 ? 16.513 3.345 -24.863 1.00 64.88 206 ARG A C 1
ATOM 1701 O O . ARG A 1 206 ? 16.096 4.359 -25.405 1.00 64.88 206 ARG A O 1
ATOM 1708 N N . GLU A 1 207 ? 15.823 2.207 -24.879 1.00 61.19 207 GLU A N 1
ATOM 1709 C CA . GLU A 1 207 ? 14.493 2.022 -25.466 1.00 61.19 207 GLU A CA 1
ATOM 1710 C C . GLU A 1 207 ? 13.448 3.013 -24.903 1.00 61.19 207 GLU A C 1
ATOM 1712 O O . GLU A 1 207 ? 12.512 3.348 -25.618 1.00 61.19 207 GLU A O 1
ATOM 1717 N N . TYR A 1 208 ? 13.624 3.568 -23.693 1.00 63.72 208 TYR A N 1
ATOM 1718 C CA . TYR A 1 208 ? 12.672 4.521 -23.095 1.00 63.72 208 TYR A CA 1
ATOM 1719 C C . TYR A 1 208 ? 12.765 5.975 -23.599 1.00 63.72 208 TYR A C 1
ATOM 1721 O O . TYR A 1 208 ? 11.851 6.757 -23.330 1.00 63.72 208 TYR A O 1
ATOM 1729 N N . GLU A 1 209 ? 13.828 6.370 -24.309 1.00 63.03 209 GLU A N 1
ATOM 1730 C CA . GLU A 1 209 ? 14.029 7.774 -24.719 1.00 63.03 209 GLU A CA 1
ATOM 1731 C C . GLU A 1 209 ? 12.940 8.256 -25.698 1.00 63.03 209 GLU A C 1
ATOM 1733 O O . GLU A 1 209 ? 12.482 9.392 -25.600 1.00 63.03 209 GLU A O 1
ATOM 1738 N N . GLY A 1 210 ? 12.452 7.378 -26.586 1.00 63.72 210 GLY A N 1
ATOM 1739 C CA . GLY A 1 210 ? 11.333 7.689 -27.490 1.00 63.72 210 GLY A CA 1
ATOM 1740 C C . GLY A 1 210 ? 9.961 7.675 -26.805 1.00 63.72 210 GLY A C 1
ATOM 1741 O O . GLY A 1 210 ? 9.083 8.463 -27.143 1.00 63.72 210 GLY A O 1
ATOM 1742 N N . ILE A 1 211 ? 9.797 6.819 -25.795 1.00 64.50 211 ILE A N 1
ATOM 1743 C CA . ILE A 1 211 ? 8.549 6.640 -25.038 1.00 64.50 211 ILE A CA 1
ATOM 1744 C C . ILE A 1 211 ? 8.242 7.844 -24.146 1.00 64.50 211 ILE A C 1
ATOM 1746 O O . ILE A 1 211 ? 7.084 8.249 -24.027 1.00 64.50 211 ILE A O 1
ATOM 1750 N N . LEU A 1 212 ? 9.279 8.422 -23.536 1.00 65.44 212 LEU A N 1
ATOM 1751 C CA . LEU A 1 212 ? 9.173 9.613 -22.697 1.00 65.44 212 LEU A CA 1
ATOM 1752 C C . LEU A 1 212 ? 8.503 10.773 -23.434 1.00 65.44 212 LEU A C 1
ATOM 1754 O O . LEU A 1 212 ? 7.628 11.409 -22.862 1.00 65.44 212 LEU A O 1
ATOM 1758 N N . ALA A 1 213 ? 8.885 11.035 -24.686 1.00 68.00 213 ALA A N 1
ATOM 1759 C CA . ALA A 1 213 ? 8.398 12.191 -25.434 1.00 68.00 213 ALA A CA 1
ATOM 1760 C C . ALA A 1 213 ? 6.910 12.083 -25.811 1.00 68.00 213 ALA A C 1
ATOM 1762 O O . ALA A 1 213 ? 6.193 13.078 -25.777 1.00 68.00 213 ALA A O 1
ATOM 1763 N N . GLU A 1 214 ? 6.439 10.884 -26.156 1.00 76.50 214 GLU A N 1
ATOM 1764 C CA . GLU A 1 214 ? 5.059 10.673 -26.608 1.00 76.50 214 GLU A CA 1
ATOM 1765 C C . GLU A 1 214 ? 4.076 10.524 -25.439 1.00 76.50 214 GLU A C 1
ATOM 1767 O O . GLU A 1 214 ? 2.965 11.051 -25.481 1.00 76.50 214 GLU A O 1
ATOM 1772 N N . TRP A 1 215 ? 4.485 9.838 -24.367 1.00 82.12 215 TRP A N 1
ATOM 1773 C CA . TRP A 1 215 ? 3.575 9.435 -23.293 1.00 82.12 215 TRP A CA 1
ATOM 1774 C C . TRP A 1 215 ? 3.714 10.252 -22.008 1.00 82.12 215 TRP A C 1
ATOM 1776 O O . TRP A 1 215 ? 3.006 9.960 -21.045 1.00 82.12 215 TRP A O 1
ATOM 1786 N N . GLN A 1 216 ? 4.567 11.287 -21.972 1.00 81.88 216 GLN A N 1
ATOM 1787 C CA . GLN A 1 216 ? 4.853 12.075 -20.762 1.00 81.88 216 GLN A CA 1
ATOM 1788 C C . GLN A 1 216 ? 3.590 12.550 -20.032 1.00 81.88 216 GLN A C 1
ATOM 1790 O O . GLN A 1 216 ? 3.509 12.481 -18.806 1.00 81.88 216 GLN A O 1
ATOM 1795 N N . GLY A 1 217 ? 2.599 13.031 -20.787 1.00 85.19 217 GLY A N 1
ATOM 1796 C CA . GLY A 1 217 ? 1.345 13.531 -20.227 1.00 85.19 217 GLY A CA 1
ATOM 1797 C C . GLY A 1 217 ? 0.482 12.438 -19.596 1.00 85.19 217 GLY A C 1
ATOM 1798 O O . GLY A 1 217 ? -0.217 12.707 -18.627 1.00 85.19 217 GLY A O 1
ATOM 1799 N N . GLU A 1 218 ? 0.545 11.206 -20.105 1.00 89.50 218 GLU A N 1
ATOM 1800 C CA . GLU A 1 218 ? -0.243 10.078 -19.602 1.00 89.50 218 GLU A CA 1
ATOM 1801 C C . GLU A 1 218 ? 0.457 9.354 -18.453 1.00 89.50 218 GLU A C 1
ATOM 1803 O O . GLU A 1 218 ? -0.182 9.064 -17.444 1.00 89.50 218 GLU A O 1
ATOM 1808 N N . ILE A 1 219 ? 1.764 9.091 -18.564 1.00 87.88 219 ILE A N 1
ATOM 1809 C CA . ILE A 1 219 ? 2.504 8.322 -17.549 1.00 87.88 219 ILE A CA 1
ATOM 1810 C C . ILE A 1 219 ? 2.587 9.042 -16.206 1.00 87.88 219 ILE A C 1
ATOM 1812 O O . ILE A 1 219 ? 2.799 8.387 -15.195 1.00 87.88 219 ILE A O 1
ATOM 1816 N N . ASN A 1 220 ? 2.427 10.368 -16.183 1.00 86.62 220 ASN A N 1
ATOM 1817 C CA . ASN A 1 220 ? 2.449 11.173 -14.962 1.00 86.62 220 ASN A CA 1
ATOM 1818 C C . ASN A 1 220 ? 1.096 11.232 -14.240 1.00 86.62 220 ASN A C 1
ATOM 1820 O O . ASN A 1 220 ? 1.037 11.742 -13.122 1.00 86.62 220 ASN A O 1
ATOM 1824 N N . LYS A 1 221 ? 0.021 10.723 -14.852 1.00 91.19 221 LYS A N 1
ATOM 1825 C CA . LYS A 1 221 ? -1.296 10.696 -14.217 1.00 91.19 221 LYS A CA 1
ATOM 1826 C C . LYS A 1 221 ? -1.360 9.582 -13.163 1.00 91.19 221 LYS A C 1
ATOM 1828 O O . LYS A 1 221 ? -0.979 8.453 -13.488 1.00 91.19 221 LYS A O 1
ATOM 1833 N N . PRO A 1 222 ? -1.842 9.852 -11.935 1.00 89.75 222 PRO A N 1
ATOM 1834 C CA . PRO A 1 222 ? -1.905 8.853 -10.866 1.00 89.75 222 PRO A CA 1
ATOM 1835 C C . PRO A 1 222 ? -2.641 7.564 -11.259 1.00 89.75 222 PRO A C 1
ATOM 1837 O O . PRO A 1 222 ? -2.175 6.470 -10.952 1.00 89.75 222 PRO A O 1
ATOM 1840 N N . GLU A 1 223 ? -3.732 7.663 -12.022 1.00 91.69 223 GLU A N 1
ATOM 1841 C CA . GLU A 1 223 ? -4.526 6.521 -12.493 1.00 91.69 223 GLU A CA 1
ATOM 1842 C C . GLU A 1 223 ? -3.790 5.612 -13.496 1.00 91.69 223 GLU A C 1
ATOM 1844 O O . GLU A 1 223 ? -4.203 4.479 -13.746 1.00 91.69 223 GLU A O 1
ATOM 1849 N N . ASN A 1 224 ? -2.683 6.087 -14.072 1.00 93.94 224 ASN A N 1
ATOM 1850 C CA . ASN A 1 224 ? -1.811 5.307 -14.948 1.00 93.94 224 ASN A CA 1
ATOM 1851 C C . ASN A 1 224 ? -0.566 4.786 -14.211 1.00 93.94 224 ASN A C 1
ATOM 1853 O O . ASN A 1 224 ? 0.320 4.214 -14.850 1.00 93.94 224 ASN A O 1
ATOM 1857 N N . GLN A 1 225 ? -0.489 4.963 -12.890 1.00 94.06 225 GLN A N 1
ATOM 1858 C CA . GLN A 1 225 ? 0.603 4.487 -12.047 1.00 94.06 225 GLN A CA 1
ATOM 1859 C C . GLN A 1 225 ? 0.110 3.464 -11.020 1.00 94.06 225 GLN A C 1
ATOM 1861 O O . GLN A 1 225 ? -1.072 3.394 -10.682 1.00 94.06 225 GLN A O 1
ATOM 1866 N N . VAL A 1 226 ? 1.049 2.664 -10.526 1.00 95.31 226 VAL A N 1
ATOM 1867 C CA . VAL A 1 226 ? 0.873 1.766 -9.388 1.00 95.31 226 VAL A CA 1
ATOM 1868 C C . VAL A 1 226 ? 2.140 1.806 -8.531 1.00 95.31 226 VAL A C 1
ATOM 1870 O O . VAL A 1 226 ? 3.258 1.858 -9.048 1.00 95.31 226 VAL A O 1
ATOM 1873 N N . SER A 1 227 ? 1.974 1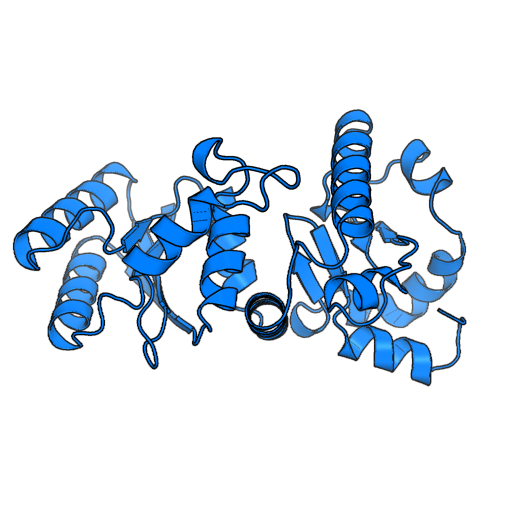.803 -7.218 1.00 93.31 227 SER A N 1
ATOM 1874 C CA . SER A 1 227 ? 3.040 1.879 -6.231 1.00 93.31 227 SER A CA 1
ATOM 1875 C C . SER A 1 227 ? 3.251 0.529 -5.566 1.00 93.31 227 SER A C 1
ATOM 1877 O O . SER A 1 227 ? 2.305 -0.152 -5.169 1.00 93.31 227 SER A O 1
ATOM 1879 N N . TYR A 1 228 ? 4.518 0.146 -5.424 1.00 91.25 228 TYR A N 1
ATOM 1880 C CA . TYR A 1 228 ? 4.896 -1.083 -4.742 1.00 91.25 228 TYR A CA 1
ATOM 1881 C C . TYR A 1 228 ? 6.251 -0.948 -4.049 1.00 91.25 228 TYR A C 1
ATOM 1883 O O . TYR A 1 228 ? 7.263 -0.666 -4.689 1.00 91.25 228 TYR A O 1
ATOM 1891 N N . LEU A 1 229 ? 6.287 -1.157 -2.727 1.00 87.19 229 LEU A N 1
ATOM 1892 C CA . LEU A 1 229 ? 7.509 -1.074 -1.901 1.00 87.19 229 LEU A CA 1
ATOM 1893 C C . LEU A 1 229 ? 8.320 0.222 -2.122 1.00 87.19 229 LEU A C 1
ATOM 1895 O O . LEU A 1 229 ? 9.554 0.220 -2.122 1.00 87.19 229 LEU A O 1
ATOM 1899 N N . GLY A 1 230 ? 7.614 1.337 -2.324 1.00 87.88 230 GLY A N 1
ATOM 1900 C CA . GLY A 1 230 ? 8.192 2.661 -2.569 1.00 87.88 230 GLY A CA 1
ATOM 1901 C C . GLY A 1 230 ? 8.598 2.938 -4.020 1.00 87.88 230 GLY A C 1
ATOM 1902 O O . GLY A 1 230 ? 8.889 4.090 -4.340 1.00 87.88 230 GLY A O 1
ATOM 1903 N N . PHE A 1 231 ? 8.595 1.932 -4.897 1.00 91.81 231 PHE A N 1
ATOM 1904 C CA . PHE A 1 231 ? 8.739 2.118 -6.340 1.00 91.81 231 PHE A CA 1
ATOM 1905 C C . PHE A 1 231 ? 7.414 2.536 -6.968 1.00 91.81 231 PHE A C 1
ATOM 1907 O O . PHE A 1 231 ? 6.350 2.137 -6.494 1.00 91.81 231 PHE A O 1
ATOM 1914 N N . ARG A 1 232 ? 7.498 3.266 -8.081 1.00 93.75 232 ARG A N 1
ATOM 1915 C CA . ARG A 1 232 ? 6.366 3.532 -8.970 1.00 93.75 232 ARG A CA 1
ATOM 1916 C C . ARG A 1 2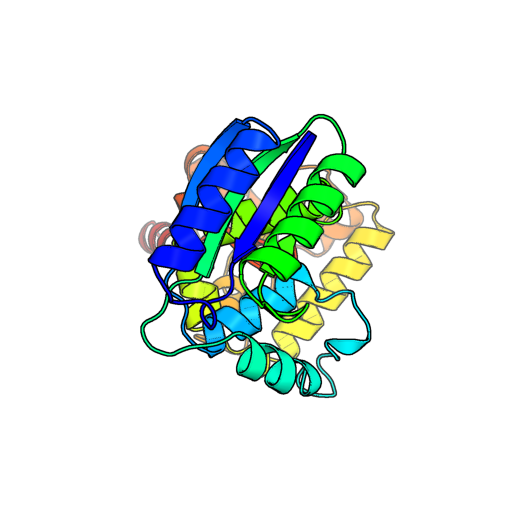32 ? 6.526 2.744 -10.258 1.00 93.75 232 ARG A C 1
ATOM 1918 O O . ARG A 1 232 ? 7.623 2.669 -10.807 1.00 93.75 232 ARG A O 1
ATOM 1925 N N . PHE A 1 233 ? 5.431 2.194 -10.745 1.00 94.44 233 PHE A N 1
ATOM 1926 C CA . PHE A 1 233 ? 5.318 1.484 -12.010 1.00 94.44 233 PHE A CA 1
ATOM 1927 C C . PHE A 1 233 ? 4.199 2.121 -12.828 1.00 94.44 233 PHE A C 1
ATOM 1929 O O . PHE A 1 233 ? 3.298 2.738 -12.262 1.00 94.44 233 PHE A O 1
ATOM 1936 N N . ILE A 1 234 ? 4.211 1.943 -14.146 1.00 93.75 234 ILE A N 1
ATOM 1937 C CA . ILE A 1 234 ? 2.991 2.159 -14.932 1.00 93.75 234 ILE A CA 1
ATOM 1938 C C . ILE A 1 234 ? 1.948 1.080 -14.594 1.00 93.75 234 ILE A C 1
ATOM 1940 O O . ILE A 1 234 ? 2.300 -0.053 -14.262 1.00 93.75 234 ILE A O 1
ATOM 1944 N N . SER A 1 235 ? 0.662 1.413 -14.690 1.00 94.06 235 SER A N 1
ATOM 1945 C CA . SER A 1 235 ? -0.423 0.445 -14.508 1.00 94.06 235 SER A CA 1
ATOM 1946 C C . SER A 1 235 ? -0.449 -0.592 -15.642 1.00 94.06 235 SER A C 1
ATOM 1948 O O . SER A 1 235 ? 0.056 -0.349 -16.744 1.00 94.06 235 SER A O 1
ATOM 1950 N N . LEU A 1 236 ? -1.084 -1.750 -15.408 1.00 91.69 236 LEU A N 1
ATOM 1951 C CA . LEU A 1 236 ? -1.302 -2.759 -16.460 1.00 91.69 236 LEU A CA 1
ATOM 1952 C C . LEU A 1 236 ? -2.031 -2.176 -17.674 1.00 91.69 236 LEU A C 1
ATOM 1954 O O . LEU A 1 236 ? -1.710 -2.502 -18.818 1.00 91.69 236 LEU A O 1
ATOM 1958 N N . ASP A 1 237 ? -3.002 -1.298 -17.431 1.00 91.69 237 ASP A N 1
ATOM 1959 C CA . ASP A 1 237 ? -3.741 -0.637 -18.497 1.00 91.69 237 ASP A CA 1
ATOM 1960 C C . ASP A 1 237 ? -2.864 0.306 -19.309 1.00 91.69 237 ASP A C 1
ATOM 1962 O O . ASP A 1 237 ? -2.978 0.337 -20.537 1.00 91.69 237 ASP A O 1
ATOM 1966 N N . MET A 1 238 ? -1.963 1.033 -18.651 1.00 91.06 238 MET A N 1
ATOM 1967 C CA . MET A 1 238 ? -1.004 1.884 -19.339 1.00 91.06 238 MET A CA 1
ATOM 1968 C C . MET A 1 238 ? -0.027 1.053 -20.178 1.00 91.06 238 MET A C 1
ATOM 1970 O O . MET A 1 238 ? 0.138 1.338 -21.364 1.00 91.06 238 MET A O 1
ATOM 1974 N N . LEU A 1 239 ? 0.524 -0.038 -19.631 1.00 89.62 239 LEU A N 1
ATOM 1975 C CA . LEU A 1 239 ? 1.361 -0.968 -20.401 1.00 89.62 239 LEU A CA 1
ATOM 1976 C C . LEU A 1 239 ? 0.612 -1.494 -21.639 1.00 89.62 239 LEU A C 1
ATOM 1978 O O . LEU A 1 239 ? 1.140 -1.494 -22.752 1.00 89.62 239 LEU A O 1
ATOM 1982 N N . ARG A 1 240 ? -0.658 -1.884 -21.474 1.00 88.81 240 ARG A N 1
ATOM 1983 C CA . ARG A 1 240 ? -1.510 -2.346 -22.578 1.00 88.81 240 ARG A CA 1
ATOM 1984 C C . ARG A 1 240 ? -1.728 -1.264 -23.639 1.00 88.81 240 ARG A C 1
ATOM 1986 O O . ARG A 1 240 ? -1.721 -1.591 -24.827 1.00 88.81 240 ARG A O 1
ATOM 1993 N N . LYS A 1 241 ? -1.951 -0.003 -23.245 1.00 88.00 241 LYS A N 1
ATOM 1994 C CA . LYS A 1 241 ? -2.098 1.135 -24.174 1.00 88.00 241 LYS A CA 1
ATOM 1995 C C . LYS A 1 241 ? -0.822 1.332 -24.996 1.00 88.00 241 LYS A C 1
ATOM 1997 O O . LYS A 1 241 ? -0.907 1.390 -26.221 1.00 88.00 241 LYS A O 1
ATOM 2002 N N . MET A 1 242 ? 0.337 1.334 -24.337 1.00 83.25 242 MET A N 1
ATOM 2003 C CA . MET A 1 242 ? 1.643 1.490 -24.987 1.00 83.25 242 MET A CA 1
ATOM 2004 C C . MET A 1 242 ? 1.908 0.359 -25.995 1.00 83.25 242 MET A C 1
ATOM 2006 O O . MET A 1 242 ? 2.257 0.624 -27.144 1.00 83.25 242 MET A O 1
ATOM 2010 N N . ASN A 1 243 ? 1.615 -0.894 -25.626 1.00 79.94 243 ASN A N 1
ATOM 2011 C CA . ASN A 1 243 ? 1.809 -2.049 -26.511 1.00 79.94 243 ASN A CA 1
ATOM 2012 C C . ASN A 1 243 ? 0.843 -2.074 -27.710 1.00 79.94 243 ASN A C 1
ATOM 2014 O O . ASN A 1 243 ? 1.215 -2.511 -28.801 1.00 79.94 243 ASN A O 1
ATOM 2018 N N . LYS A 1 244 ? -0.398 -1.589 -27.549 1.00 77.62 244 LYS A N 1
ATOM 2019 C CA . LYS A 1 244 ? -1.358 -1.461 -28.663 1.00 77.62 244 LYS A CA 1
ATOM 2020 C C . LYS A 1 244 ? -0.967 -0.369 -29.662 1.00 77.62 244 LYS A C 1
ATOM 2022 O O . LYS A 1 244 ? -1.272 -0.518 -30.842 1.00 77.62 244 LYS A O 1
ATOM 2027 N N . GLY A 1 245 ? -0.286 0.683 -29.205 1.00 64.62 245 GLY A N 1
ATOM 2028 C CA . GLY A 1 245 ? 0.224 1.765 -30.053 1.00 64.62 245 GLY A CA 1
ATOM 2029 C C . GLY A 1 245 ? 1.355 1.349 -31.003 1.00 64.62 245 GLY A C 1
ATOM 2030 O O . GLY A 1 245 ? 1.620 2.065 -31.960 1.00 64.62 245 GLY A O 1
ATOM 2031 N N . LYS A 1 246 ? 1.988 0.181 -30.786 1.00 57.72 246 LYS A N 1
ATOM 2032 C CA . LYS A 1 246 ? 3.099 -0.369 -31.593 1.00 57.72 246 LYS A CA 1
ATOM 2033 C C . LYS A 1 246 ? 4.211 0.643 -31.921 1.00 57.72 246 LYS A C 1
ATOM 2035 O O . LYS A 1 246 ? 4.700 0.691 -33.049 1.00 57.72 246 LYS A O 1
ATOM 2040 N N . ILE A 1 247 ? 4.683 1.382 -30.922 1.00 52.47 247 ILE A N 1
ATOM 2041 C CA . ILE A 1 247 ? 5.963 2.098 -30.995 1.00 52.47 247 ILE A CA 1
ATOM 2042 C C . ILE A 1 247 ? 6.851 1.520 -29.892 1.00 52.47 247 ILE A C 1
ATOM 2044 O O . ILE A 1 247 ? 6.873 1.997 -28.764 1.00 52.47 247 ILE A O 1
ATOM 2048 N N . GLY A 1 248 ? 7.525 0.416 -30.222 1.00 47.44 248 GLY A N 1
ATOM 2049 C CA . GLY A 1 248 ? 8.371 -0.349 -29.304 1.00 47.44 248 GLY A CA 1
ATOM 2050 C C . GLY A 1 248 ? 7.721 -1.661 -28.869 1.00 47.44 248 GLY A C 1
ATOM 2051 O O . GLY A 1 248 ? 6.625 -1.682 -28.318 1.00 47.44 248 GLY A O 1
ATOM 2052 N N . HIS A 1 249 ? 8.400 -2.772 -29.146 1.00 40.97 249 HIS A N 1
ATOM 2053 C CA . HIS A 1 249 ? 8.139 -4.014 -28.431 1.00 40.97 249 HIS A CA 1
ATOM 2054 C C . HIS A 1 249 ? 8.646 -3.831 -27.000 1.00 40.97 249 HIS A C 1
ATOM 2056 O O . HIS A 1 249 ? 9.848 -3.646 -26.808 1.00 40.97 249 HIS A O 1
ATOM 2062 N N . PHE A 1 250 ? 7.732 -3.870 -26.035 1.00 49.84 250 PHE A N 1
ATOM 2063 C CA . PHE A 1 250 ? 8.040 -4.401 -24.715 1.00 49.84 250 PHE A CA 1
ATOM 2064 C C . PHE A 1 250 ? 7.756 -5.899 -24.757 1.00 49.84 250 PHE A C 1
ATOM 2066 O O . PHE A 1 250 ? 6.618 -6.254 -25.154 1.00 49.84 250 PHE A O 1
#

Solvent-accessible surface area (backbone atoms only — not comparable to full-atom values): 13782 Å² total; per-residue (Å²): 86,72,36,35,37,39,36,29,16,56,66,64,55,61,69,56,53,52,52,48,50,53,54,48,46,76,65,29,51,66,82,47,79,48,78,43,83,51,44,77,51,12,48,44,44,48,50,45,58,80,42,54,87,41,79,71,38,48,42,87,92,57,68,28,59,55,38,54,62,58,35,65,70,26,54,36,88,101,30,45,36,38,35,37,36,35,38,28,93,46,68,68,59,54,51,53,47,52,54,49,46,30,67,76,64,74,44,64,86,71,47,49,49,64,46,89,46,62,72,49,23,53,52,52,48,60,44,70,76,33,68,57,23,46,51,45,26,46,70,41,57,77,73,76,41,48,68,49,56,52,48,51,54,51,48,47,55,51,26,53,78,63,75,32,57,48,70,18,32,37,34,36,57,46,32,47,38,33,62,64,70,72,37,75,83,42,58,80,35,58,41,79,78,53,68,80,43,70,80,60,55,71,76,42,66,75,77,43,68,67,50,49,75,75,41,50,81,54,62,71,36,69,91,26,28,30,67,56,88,67,30,35,27,46,22,72,66,43,53,50,52,51,54,71,66,64,77,59,92,115

pLDDT: mean 87.05, std 9.08, range [40.97, 96.0]

Nearest PDB structures (foldseek):
  5z79-assembly3_F  TM=4.347E-01  e=1.045E+00  Plasmodium vivax
  9h40-assembly1_C  TM=3.739E-01  e=1.396E+00  Pseudomonas sp.

Radius of gyration: 19.62 Å; Cα contacts (8 Å, |Δi|>4): 377; chains: 1; bounding box: 47×37×58 Å

Foldseek 3Di:
DKKKKKFFQVPQDPVLVVVLVVLLVVQADFPDKFWADADLLLLLQLCCQLCVVPVQQPDLVVQSVSSNVLSVVRDDPPGTIIMTIGDGPDPVSVVVSVVVSCVVVVHDPSRMDMQPDPVSRVSNCLQRVAPLSSVLSRQDRCNLQVVLVVVVVVLQVVCVVQVHHLAQKAWEDCSQCVSRVNDNDDDTAIDGNHDDGPVSVVVHDPLCVVVCVPCVVPQPDSNQWYDHSRHIYGGPVNNVVVVVVPPDDD